Protein AF-A0AAQ0TN39-F1 (afdb_monomer_lite)

Structure (mmCIF, N/CA/C/O backbone):
data_AF-A0AAQ0TN39-F1
#
_entry.id   AF-A0AAQ0TN39-F1
#
loop_
_atom_site.group_PDB
_atom_site.id
_atom_site.type_symbol
_atom_site.label_atom_id
_atom_site.label_alt_id
_atom_site.label_comp_id
_atom_site.label_asym_id
_atom_site.label_entity_id
_atom_site.label_seq_id
_atom_site.pdbx_PDB_ins_code
_atom_site.Cartn_x
_atom_site.Cartn_y
_atom_site.Cartn_z
_atom_site.occupancy
_atom_site.B_iso_or_equiv
_atom_site.auth_seq_id
_atom_site.auth_comp_id
_atom_site.auth_asym_id
_atom_site.auth_atom_id
_atom_site.pdbx_PDB_model_num
ATOM 1 N N . MET A 1 1 ? 7.892 -4.530 -50.800 1.00 60.81 1 MET A N 1
ATOM 2 C CA . MET A 1 1 ? 8.683 -4.275 -52.032 1.00 60.81 1 MET A CA 1
ATOM 3 C C . MET A 1 1 ? 8.279 -5.149 -53.201 1.00 60.81 1 MET A C 1
ATOM 5 O O . MET A 1 1 ? 8.264 -4.642 -54.309 1.00 60.81 1 MET A O 1
ATOM 9 N N . THR A 1 2 ? 7.932 -6.417 -52.983 1.00 64.12 2 THR A N 1
ATOM 10 C CA . THR A 1 2 ? 7.402 -7.307 -54.029 1.00 64.12 2 THR A CA 1
ATOM 11 C C . THR A 1 2 ? 6.160 -6.739 -54.727 1.00 64.12 2 THR A C 1
ATOM 13 O O . THR A 1 2 ? 6.082 -6.804 -55.945 1.00 64.12 2 THR A O 1
ATOM 16 N N . GLU A 1 3 ? 5.260 -6.094 -53.980 1.00 66.12 3 GLU A N 1
ATOM 17 C CA . GLU A 1 3 ? 4.046 -5.436 -54.501 1.00 66.12 3 GLU A CA 1
ATOM 18 C C . GLU A 1 3 ? 4.351 -4.181 -55.351 1.00 66.12 3 GLU A C 1
ATOM 20 O O . GLU A 1 3 ? 3.859 -4.025 -56.467 1.00 66.12 3 GLU A O 1
ATOM 25 N N . VAL A 1 4 ? 5.287 -3.344 -54.887 1.00 62.41 4 VAL A N 1
ATOM 26 C CA . VAL A 1 4 ? 5.796 -2.171 -55.630 1.00 62.41 4 VAL A CA 1
ATOM 27 C C . VAL A 1 4 ? 6.510 -2.590 -56.921 1.00 62.41 4 VAL A C 1
ATOM 29 O O . VAL A 1 4 ? 6.358 -1.946 -57.957 1.00 62.41 4 VAL A O 1
ATOM 32 N N . LEU A 1 5 ? 7.266 -3.693 -56.884 1.00 65.94 5 LEU A N 1
ATOM 33 C CA . LEU A 1 5 ? 7.920 -4.256 -58.064 1.00 65.94 5 LEU A CA 1
ATOM 34 C C . LEU A 1 5 ? 6.883 -4.784 -59.069 1.00 65.94 5 LEU A C 1
ATOM 36 O O . LEU A 1 5 ? 7.037 -4.555 -60.268 1.00 65.94 5 LEU A O 1
ATOM 40 N N . SER A 1 6 ? 5.819 -5.455 -58.609 1.00 69.25 6 SER A N 1
ATOM 41 C CA . SER A 1 6 ? 4.764 -5.969 -59.493 1.00 69.25 6 SER A CA 1
ATOM 42 C C . SER A 1 6 ? 3.963 -4.859 -60.175 1.00 69.25 6 SER A C 1
ATOM 44 O O . SER A 1 6 ? 3.705 -4.955 -61.377 1.00 69.25 6 SER A O 1
ATOM 46 N N . ASP A 1 7 ? 3.659 -3.771 -59.465 1.00 67.50 7 ASP A N 1
ATOM 47 C CA . ASP A 1 7 ? 2.959 -2.618 -60.038 1.00 67.50 7 ASP A CA 1
ATOM 48 C C . ASP A 1 7 ? 3.843 -1.824 -61.007 1.00 67.50 7 ASP A C 1
ATOM 50 O O . ASP A 1 7 ? 3.409 -1.494 -62.113 1.00 67.50 7 ASP A O 1
ATOM 54 N N . ALA A 1 8 ? 5.114 -1.592 -60.661 1.00 66.44 8 ALA A N 1
ATOM 55 C CA . ALA A 1 8 ? 6.061 -0.913 -61.547 1.00 66.44 8 ALA A CA 1
ATOM 56 C C . ALA A 1 8 ? 6.344 -1.726 -62.826 1.00 66.44 8 ALA A C 1
ATOM 58 O O . ALA A 1 8 ? 6.449 -1.160 -63.916 1.00 66.44 8 ALA A O 1
ATOM 59 N N . THR A 1 9 ? 6.392 -3.060 -62.717 1.00 69.94 9 THR A N 1
ATOM 60 C CA . THR A 1 9 ? 6.527 -3.973 -63.868 1.00 69.94 9 THR A CA 1
ATOM 61 C C . THR A 1 9 ? 5.292 -3.920 -64.767 1.00 69.94 9 THR A C 1
ATOM 63 O O . THR A 1 9 ? 5.423 -3.876 -65.991 1.00 69.94 9 THR A O 1
ATOM 66 N N . ARG A 1 10 ? 4.089 -3.841 -64.182 1.00 70.25 10 ARG A N 1
ATOM 67 C CA . ARG A 1 10 ? 2.827 -3.681 -64.920 1.00 70.25 10 ARG A CA 1
ATOM 68 C C . ARG A 1 10 ? 2.754 -2.346 -65.670 1.00 70.25 10 ARG A C 1
ATOM 70 O O . ARG A 1 10 ? 2.212 -2.302 -66.770 1.00 70.25 10 ARG A O 1
ATOM 77 N N . GLN A 1 11 ? 3.331 -1.286 -65.105 1.00 72.50 11 GLN A N 1
ATOM 78 C CA . GLN A 1 11 ? 3.373 0.061 -65.693 1.00 72.50 11 GLN A CA 1
ATOM 79 C C . GLN A 1 11 ? 4.585 0.305 -66.615 1.00 72.50 11 GLN A C 1
ATOM 81 O O . GLN A 1 11 ? 4.669 1.357 -67.243 1.00 72.50 11 GLN A O 1
ATOM 86 N N . LYS A 1 12 ? 5.510 -0.663 -66.731 1.00 73.12 12 LYS A N 1
ATOM 87 C CA . LYS A 1 12 ? 6.782 -0.563 -67.478 1.00 73.12 12 LYS A CA 1
ATOM 88 C C . LYS A 1 12 ? 7.671 0.618 -67.055 1.00 73.12 12 LYS A C 1
ATOM 90 O O . LYS A 1 12 ? 8.513 1.074 -67.833 1.00 73.12 12 LYS A O 1
ATOM 95 N N . ASP A 1 13 ? 7.540 1.091 -65.816 1.00 79.62 13 ASP A N 1
ATOM 96 C CA . ASP A 1 13 ? 8.384 2.166 -65.300 1.00 79.62 13 ASP A CA 1
ATOM 97 C C . ASP A 1 13 ? 9.763 1.624 -64.900 1.00 79.62 13 ASP A C 1
ATOM 99 O O . ASP A 1 13 ? 10.000 1.129 -63.796 1.00 79.62 13 ASP A O 1
ATOM 103 N N . THR A 1 14 ? 10.707 1.764 -65.827 1.00 78.69 14 THR A N 1
ATOM 104 C CA . THR A 1 14 ? 12.091 1.302 -65.670 1.00 78.69 14 THR A CA 1
ATOM 105 C C . THR A 1 14 ? 12.816 2.005 -64.512 1.00 78.69 14 THR A C 1
ATOM 107 O O . THR A 1 14 ? 13.710 1.421 -63.896 1.00 78.69 14 THR A O 1
ATOM 110 N N . ALA A 1 15 ? 12.443 3.244 -64.168 1.00 78.25 15 ALA A N 1
ATOM 111 C CA . ALA A 1 15 ? 13.078 3.982 -63.080 1.00 78.25 15 ALA A CA 1
ATOM 112 C C . ALA A 1 15 ? 12.659 3.442 -61.704 1.00 78.25 15 ALA A C 1
ATOM 114 O O . ALA A 1 15 ? 13.523 3.270 -60.835 1.00 78.25 15 ALA A O 1
ATOM 115 N N . SER A 1 16 ? 11.373 3.133 -61.540 1.00 79.56 16 SER A N 1
ATOM 116 C CA . SER A 1 16 ? 10.810 2.568 -60.309 1.00 79.56 16 SER A CA 1
ATOM 117 C C . SER A 1 16 ? 11.218 1.109 -60.095 1.00 79.56 16 SER A C 1
ATOM 119 O O . SER A 1 16 ? 11.614 0.742 -58.988 1.00 79.56 16 SER A O 1
ATOM 121 N N . ILE A 1 17 ? 11.254 0.294 -61.160 1.00 80.75 17 ILE A N 1
ATOM 122 C CA . ILE A 1 17 ? 11.774 -1.088 -61.106 1.00 80.75 17 ILE A CA 1
ATOM 123 C C . ILE A 1 17 ? 13.236 -1.093 -60.638 1.00 80.75 17 ILE A C 1
ATOM 125 O O . ILE A 1 17 ? 13.622 -1.879 -59.771 1.00 80.75 17 ILE A O 1
ATOM 129 N N . ARG A 1 18 ? 14.055 -0.170 -61.156 1.00 81.88 18 ARG A N 1
ATOM 130 C CA . ARG A 1 18 ? 15.450 -0.016 -60.732 1.00 81.88 18 ARG A CA 1
ATOM 131 C C . ARG A 1 18 ? 15.553 0.343 -59.248 1.00 81.88 18 ARG A C 1
ATOM 133 O O . ARG A 1 18 ? 16.308 -0.303 -58.531 1.00 81.88 18 ARG A O 1
ATOM 140 N N . GLN A 1 19 ? 14.825 1.354 -58.770 1.00 83.00 19 GLN A N 1
ATOM 141 C CA . GLN A 1 19 ? 14.884 1.734 -57.350 1.00 83.00 19 GLN A CA 1
ATOM 142 C C . GLN A 1 19 ? 14.460 0.582 -56.432 1.00 83.00 19 GLN A C 1
ATOM 144 O O . GLN A 1 19 ? 15.120 0.338 -55.423 1.00 83.00 19 GLN A O 1
ATOM 149 N N . ALA A 1 20 ? 13.429 -0.174 -56.818 1.00 85.06 20 ALA A N 1
ATOM 150 C CA . ALA A 1 20 ? 13.000 -1.357 -56.085 1.00 85.06 20 ALA A CA 1
ATOM 151 C C . ALA A 1 20 ? 14.114 -2.416 -56.002 1.00 85.06 20 ALA A C 1
ATOM 153 O O . ALA A 1 20 ? 14.419 -2.884 -54.907 1.00 85.06 20 ALA A O 1
ATOM 154 N N . HIS A 1 21 ? 14.787 -2.739 -57.114 1.00 87.12 21 HIS A N 1
ATOM 155 C CA . HIS A 1 21 ? 15.920 -3.673 -57.096 1.00 87.12 21 HIS A CA 1
ATOM 156 C C . HIS A 1 21 ? 17.094 -3.185 -56.242 1.00 87.12 21 HIS A C 1
ATOM 158 O O . HIS A 1 21 ? 17.681 -3.991 -55.524 1.00 87.12 21 HIS A O 1
ATOM 164 N N . GLY A 1 22 ? 17.410 -1.886 -56.272 1.00 85.75 22 GLY A N 1
ATOM 165 C CA . GLY A 1 22 ? 18.470 -1.308 -55.439 1.00 85.75 22 GLY A CA 1
ATOM 166 C C . GLY A 1 22 ? 18.178 -1.464 -53.946 1.00 85.75 22 GLY A C 1
ATOM 167 O O . GLY A 1 22 ? 19.001 -1.988 -53.201 1.00 85.75 22 GLY A O 1
ATOM 168 N N . LEU A 1 23 ? 16.964 -1.110 -53.518 1.00 87.56 23 LEU A N 1
ATOM 169 C CA . LEU A 1 23 ? 16.574 -1.230 -52.114 1.00 87.56 23 LEU A CA 1
ATOM 170 C C . LEU A 1 23 ? 16.447 -2.695 -51.657 1.00 87.56 23 LEU A C 1
ATOM 172 O O . LEU A 1 23 ? 16.781 -3.020 -50.514 1.00 87.56 23 LEU A O 1
ATOM 176 N N . MET A 1 24 ? 15.992 -3.597 -52.536 1.00 88.81 24 MET A N 1
ATOM 177 C CA . MET A 1 24 ? 15.985 -5.039 -52.265 1.00 88.81 24 MET A CA 1
ATOM 178 C C . MET A 1 24 ? 17.406 -5.581 -52.095 1.00 88.81 24 MET A C 1
ATOM 180 O O . MET A 1 24 ? 17.643 -6.379 -51.188 1.00 88.81 24 MET A O 1
ATOM 184 N N . ALA A 1 25 ? 18.351 -5.132 -52.924 1.00 90.06 25 ALA A N 1
ATOM 185 C CA . ALA A 1 25 ? 19.748 -5.536 -52.837 1.00 90.06 25 ALA A CA 1
ATOM 186 C C . ALA A 1 25 ? 20.384 -5.093 -51.509 1.00 90.06 25 ALA A C 1
ATOM 188 O O . ALA A 1 25 ? 20.923 -5.936 -50.791 1.00 90.06 25 ALA A O 1
ATOM 189 N N . ASP A 1 26 ? 20.215 -3.823 -51.123 1.00 89.06 26 ASP A N 1
ATOM 190 C CA . ASP A 1 26 ? 20.704 -3.290 -49.842 1.00 89.06 26 ASP A CA 1
ATOM 191 C C . ASP A 1 26 ? 20.087 -4.033 -48.643 1.00 89.06 26 ASP A C 1
ATOM 193 O O . ASP A 1 26 ? 20.763 -4.338 -47.657 1.00 89.06 26 ASP A O 1
ATOM 197 N N . SER A 1 27 ? 18.796 -4.369 -48.732 1.00 91.00 27 SER A N 1
ATOM 198 C CA . SER A 1 27 ? 18.089 -5.126 -47.693 1.00 91.00 27 SER A CA 1
ATOM 199 C C . SER A 1 27 ? 18.639 -6.546 -47.558 1.00 91.00 27 SER A C 1
ATOM 201 O O . SER A 1 27 ? 18.915 -7.006 -46.449 1.00 91.00 27 SER A O 1
ATOM 203 N N . HIS A 1 28 ? 18.843 -7.248 -48.676 1.00 91.25 28 HIS A N 1
ATOM 204 C CA . HIS A 1 28 ? 19.425 -8.589 -48.664 1.00 91.25 28 HIS A CA 1
ATOM 205 C C . HIS A 1 28 ? 20.878 -8.588 -48.184 1.00 91.25 28 HIS A C 1
ATOM 207 O O . HIS A 1 28 ? 21.258 -9.513 -47.464 1.00 91.25 28 HIS A O 1
ATOM 213 N N . LEU A 1 29 ? 21.654 -7.552 -48.509 1.00 89.88 29 LEU A N 1
ATOM 214 C CA . LEU A 1 29 ? 23.025 -7.381 -48.032 1.00 89.88 29 LEU A CA 1
ATOM 215 C C . LEU A 1 29 ? 23.065 -7.244 -46.502 1.00 89.88 29 LEU A C 1
ATOM 217 O O . LEU A 1 29 ? 23.804 -7.971 -45.841 1.00 89.88 29 LEU A O 1
ATOM 221 N N . LYS A 1 30 ? 22.197 -6.403 -45.919 1.00 89.31 30 LYS A N 1
ATOM 222 C CA . LYS A 1 30 ? 22.063 -6.265 -44.453 1.00 89.31 30 LYS A CA 1
ATOM 223 C C . LYS A 1 30 ? 21.646 -7.566 -43.765 1.00 89.31 30 LYS A C 1
ATOM 225 O O . LYS A 1 30 ? 22.099 -7.851 -42.662 1.00 89.31 30 LYS A O 1
ATOM 230 N N . LEU A 1 31 ? 20.813 -8.370 -44.424 1.00 91.81 31 LEU A N 1
ATOM 231 C CA . LEU A 1 31 ? 20.384 -9.686 -43.941 1.00 91.81 31 LEU A CA 1
ATOM 232 C C . LEU A 1 31 ? 21.412 -10.803 -44.202 1.00 91.81 31 LEU A C 1
ATOM 234 O O . LEU A 1 31 ? 21.085 -11.970 -43.995 1.00 91.81 31 LEU A O 1
ATOM 238 N N . LYS A 1 32 ? 22.624 -10.477 -44.678 1.00 90.19 32 LYS A N 1
ATOM 239 C CA . LYS A 1 32 ? 23.690 -11.436 -45.035 1.00 90.19 32 LYS A CA 1
ATOM 240 C C . LYS A 1 32 ? 23.276 -12.472 -46.090 1.00 90.19 32 LYS A C 1
ATOM 242 O O . LYS A 1 32 ? 23.891 -13.524 -46.231 1.00 90.19 32 LYS A O 1
ATOM 247 N N . ASN A 1 33 ? 22.245 -12.171 -46.876 1.00 93.19 33 ASN A N 1
ATOM 248 C CA . ASN A 1 33 ? 21.774 -13.006 -47.978 1.00 93.19 33 ASN A CA 1
ATOM 249 C C . ASN A 1 33 ? 22.527 -12.646 -49.268 1.00 93.19 33 ASN A C 1
ATOM 251 O O . ASN A 1 33 ? 21.933 -12.156 -50.231 1.00 93.19 33 ASN A O 1
ATOM 255 N N . PHE A 1 34 ? 23.842 -12.877 -49.279 1.00 92.06 34 PHE A N 1
ATOM 256 C CA . PHE A 1 34 ? 24.765 -12.351 -50.293 1.00 92.06 34 PHE A CA 1
ATOM 257 C C . PHE A 1 34 ? 24.432 -12.775 -51.730 1.00 92.06 34 PHE A C 1
ATOM 259 O O . PHE A 1 34 ? 24.461 -11.941 -52.630 1.00 92.06 34 PHE A O 1
ATOM 266 N N . SER A 1 35 ? 24.008 -14.026 -51.949 1.00 92.12 35 SER A N 1
ATOM 267 C CA . SER A 1 35 ? 23.603 -14.496 -53.286 1.00 92.12 35 SER A CA 1
ATOM 268 C C . SER A 1 35 ? 22.410 -13.709 -53.842 1.00 92.12 35 SER A C 1
ATOM 270 O O . SER A 1 35 ? 22.455 -13.234 -54.972 1.00 92.12 35 SER A O 1
ATOM 272 N N . LYS A 1 36 ? 21.354 -13.519 -53.037 1.00 91.69 36 LYS A N 1
ATOM 273 C CA . LYS A 1 36 ? 20.154 -12.776 -53.462 1.00 91.69 36 LYS A CA 1
ATOM 274 C C . LYS A 1 36 ? 20.444 -11.286 -53.633 1.00 91.69 36 LYS A C 1
ATOM 276 O O . LYS A 1 36 ? 19.883 -10.656 -54.528 1.00 91.69 36 LYS A O 1
ATOM 281 N N . ALA A 1 37 ? 21.321 -10.731 -52.794 1.00 92.88 37 ALA A N 1
ATOM 282 C CA . ALA A 1 37 ? 21.789 -9.356 -52.928 1.00 92.88 37 ALA A CA 1
ATOM 283 C C . ALA A 1 37 ? 22.523 -9.150 -54.263 1.00 92.88 37 ALA A C 1
ATOM 285 O O . ALA A 1 37 ? 22.196 -8.218 -54.995 1.00 92.88 37 ALA A O 1
ATOM 286 N N . ALA A 1 38 ? 23.440 -10.057 -54.620 1.00 92.75 38 ALA A N 1
ATOM 287 C CA . ALA A 1 38 ? 24.163 -10.015 -55.888 1.00 92.75 38 ALA A CA 1
ATOM 288 C C . ALA A 1 38 ? 23.218 -10.077 -57.099 1.00 92.75 38 ALA A C 1
ATOM 290 O O . ALA A 1 38 ? 23.370 -9.293 -58.033 1.00 92.75 38 ALA A O 1
ATOM 291 N N . ASP A 1 39 ? 22.201 -10.941 -57.069 1.00 92.88 39 ASP A N 1
ATOM 292 C CA . ASP A 1 39 ? 21.232 -11.047 -58.167 1.00 92.88 39 ASP A CA 1
ATOM 293 C C . ASP A 1 39 ? 20.366 -9.782 -58.303 1.00 92.88 39 ASP A C 1
ATOM 295 O O . ASP A 1 39 ? 20.084 -9.327 -59.415 1.00 92.88 39 ASP A O 1
ATOM 299 N N . CYS A 1 40 ? 19.983 -9.159 -57.185 1.00 91.19 40 CYS A N 1
ATOM 300 C CA . CYS A 1 40 ? 19.252 -7.891 -57.202 1.00 91.19 40 CYS A CA 1
ATOM 301 C C . CYS A 1 40 ? 20.122 -6.733 -57.718 1.00 91.19 40 CYS A C 1
ATOM 303 O O . CYS A 1 40 ? 19.649 -5.936 -58.531 1.00 91.19 40 CYS A O 1
ATOM 305 N N . TYR A 1 41 ? 21.396 -6.658 -57.313 1.00 90.94 41 TYR A N 1
ATOM 306 C CA . TYR A 1 41 ? 22.333 -5.668 -57.850 1.00 90.94 41 TYR A CA 1
ATOM 307 C C . TYR A 1 41 ? 22.620 -5.890 -59.335 1.00 90.94 41 TYR A C 1
ATOM 309 O O . TYR A 1 41 ? 22.708 -4.918 -60.080 1.00 90.94 41 TYR A O 1
ATOM 317 N N . TYR A 1 42 ? 22.703 -7.137 -59.800 1.00 90.56 42 TYR A N 1
ATOM 318 C CA . TYR A 1 42 ? 22.833 -7.434 -61.225 1.00 90.56 42 TYR A CA 1
ATOM 319 C C . TYR A 1 42 ? 21.675 -6.824 -62.026 1.00 90.56 42 TYR A C 1
ATOM 321 O O . TYR A 1 42 ? 21.913 -6.078 -62.975 1.00 90.56 42 TYR A O 1
ATOM 329 N N . ARG A 1 43 ? 20.426 -7.042 -61.588 1.00 88.88 43 ARG A N 1
ATOM 330 C CA . ARG A 1 43 ? 19.234 -6.444 -62.218 1.00 88.88 43 ARG A CA 1
ATOM 331 C C . ARG A 1 43 ? 19.226 -4.920 -62.139 1.00 88.88 43 ARG A C 1
ATOM 333 O O . ARG A 1 43 ? 18.854 -4.256 -63.101 1.00 88.88 43 ARG A O 1
ATOM 340 N N . TYR A 1 44 ? 19.678 -4.353 -61.023 1.00 87.62 44 TYR A N 1
ATOM 341 C CA . TYR A 1 44 ? 19.843 -2.906 -60.878 1.00 87.62 44 TYR A CA 1
ATOM 342 C C . TYR A 1 44 ? 20.824 -2.328 -61.915 1.00 87.62 44 TYR A C 1
ATOM 344 O O . TYR A 1 44 ? 20.529 -1.319 -62.560 1.00 87.62 44 TYR A O 1
ATOM 352 N N . MET A 1 45 ? 21.975 -2.981 -62.091 1.00 84.69 45 MET A N 1
ATOM 353 C CA . MET A 1 45 ? 23.045 -2.554 -62.996 1.00 84.69 45 MET A CA 1
ATOM 354 C C . MET A 1 45 ? 22.671 -2.753 -64.471 1.00 84.69 45 MET A C 1
ATOM 356 O O . MET A 1 45 ? 22.991 -1.897 -65.292 1.00 84.69 45 MET A O 1
ATOM 360 N N . GLU A 1 46 ? 21.950 -3.829 -64.800 1.00 85.25 46 GLU A N 1
ATOM 361 C CA . GLU A 1 46 ? 21.443 -4.120 -66.150 1.00 85.25 46 GLU A CA 1
ATOM 362 C C . GLU A 1 46 ? 20.506 -3.008 -66.654 1.00 85.25 46 GLU A C 1
ATOM 364 O O . GLU A 1 46 ? 20.608 -2.564 -67.796 1.00 85.25 46 GLU A O 1
ATOM 369 N N . LEU A 1 47 ? 19.642 -2.484 -65.778 1.00 82.62 47 LEU A N 1
ATOM 370 C CA . LEU A 1 47 ? 18.656 -1.456 -66.128 1.00 82.62 47 LEU A CA 1
ATOM 371 C C . LEU A 1 47 ? 19.249 -0.043 -66.266 1.00 82.62 47 LEU A C 1
ATOM 373 O O . LEU A 1 47 ? 18.602 0.843 -66.828 1.00 82.62 47 LEU A O 1
ATOM 377 N N . SER A 1 48 ? 20.439 0.237 -65.722 1.00 69.94 48 SER A N 1
ATOM 378 C CA . SER A 1 48 ? 21.101 1.549 -65.851 1.00 69.94 48 SER A CA 1
ATOM 379 C C . SER A 1 48 ? 22.619 1.480 -65.592 1.00 69.94 48 SER A C 1
ATOM 381 O O . SER A 1 48 ? 23.086 2.029 -64.586 1.00 69.94 48 SER A O 1
ATOM 383 N N . PRO A 1 49 ? 23.420 0.929 -66.526 1.00 68.69 49 PRO A N 1
ATOM 384 C CA . PRO A 1 49 ? 24.867 0.742 -66.341 1.00 68.69 49 PRO A CA 1
ATOM 385 C C . PRO A 1 49 ? 25.619 2.044 -66.011 1.00 68.69 49 PRO A C 1
ATOM 387 O O . PRO A 1 49 ? 26.595 2.073 -65.259 1.00 68.69 49 PRO A O 1
ATOM 390 N N . ASN A 1 50 ? 25.119 3.176 -66.517 1.00 72.12 50 ASN A N 1
ATOM 391 C CA . ASN A 1 50 ? 25.773 4.473 -66.367 1.00 72.12 50 ASN A CA 1
ATOM 392 C C . ASN A 1 50 ? 25.407 5.224 -65.076 1.00 72.12 50 ASN A C 1
ATOM 394 O O . ASN A 1 50 ? 26.140 6.137 -64.713 1.00 72.12 50 ASN A O 1
ATOM 398 N N . LYS A 1 51 ? 24.361 4.828 -64.335 1.00 76.94 51 LYS A N 1
ATOM 399 C CA . LYS A 1 51 ? 23.850 5.599 -63.176 1.00 76.94 51 LYS A CA 1
ATOM 400 C C . LYS A 1 51 ? 24.248 5.056 -61.800 1.00 76.94 51 LYS A C 1
ATOM 402 O O . LYS A 1 51 ? 23.930 5.688 -60.799 1.00 76.94 51 LYS A O 1
ATOM 407 N N . ALA A 1 52 ? 24.904 3.902 -61.732 1.00 82.31 52 ALA A N 1
ATOM 408 C CA . ALA A 1 52 ? 25.223 3.277 -60.453 1.00 82.31 52 ALA A CA 1
ATOM 409 C C . ALA A 1 52 ? 26.412 3.937 -59.747 1.00 82.31 52 ALA A C 1
ATOM 411 O O . ALA A 1 52 ? 27.462 4.061 -60.365 1.00 82.31 52 ALA A O 1
ATOM 412 N N . THR A 1 53 ? 26.271 4.332 -58.482 1.00 87.00 53 THR A N 1
ATOM 413 C CA . THR A 1 53 ? 27.283 5.087 -57.715 1.00 87.00 53 THR A CA 1
ATOM 414 C C . THR A 1 53 ? 28.474 4.219 -57.274 1.00 87.00 53 THR A C 1
ATOM 416 O O . THR A 1 53 ? 28.333 2.995 -57.221 1.00 87.00 53 THR A O 1
ATOM 419 N N . PRO A 1 54 ? 29.635 4.807 -56.911 1.00 88.00 54 PRO A N 1
ATOM 420 C CA . PRO A 1 54 ? 30.768 4.055 -56.358 1.00 88.00 54 PRO A CA 1
ATOM 421 C C . PRO A 1 54 ? 30.380 3.144 -55.187 1.00 88.00 54 PRO A C 1
ATOM 423 O O . PRO A 1 54 ? 30.725 1.966 -55.195 1.00 88.00 54 PRO A O 1
ATOM 426 N N . GLN A 1 55 ? 29.549 3.636 -54.265 1.00 87.19 55 GLN A N 1
ATOM 427 C CA . GLN A 1 55 ? 29.017 2.849 -53.151 1.00 87.19 55 GLN A CA 1
ATOM 428 C C . GLN A 1 55 ? 28.177 1.643 -53.608 1.00 87.19 55 GLN A C 1
ATOM 430 O O . GLN A 1 55 ? 28.253 0.571 -53.016 1.00 87.19 55 GLN A O 1
ATOM 435 N N . GLN A 1 56 ? 27.389 1.772 -54.679 1.00 88.19 56 GLN A N 1
ATOM 436 C CA . GLN A 1 56 ? 26.612 0.648 -55.218 1.00 88.19 56 GLN A CA 1
ATOM 437 C C . GLN A 1 56 ? 27.509 -0.404 -55.875 1.00 88.19 56 GLN A C 1
ATOM 439 O O . GLN A 1 56 ? 27.238 -1.598 -55.760 1.00 88.19 56 GLN A O 1
ATOM 444 N N . TYR A 1 57 ? 28.598 0.021 -56.524 1.00 90.00 57 TYR A N 1
ATOM 445 C CA . TYR A 1 57 ? 29.641 -0.903 -56.970 1.00 90.00 57 TYR A CA 1
ATOM 446 C C . TYR A 1 57 ? 30.308 -1.586 -55.776 1.00 90.00 57 TYR A C 1
ATOM 448 O O . TYR A 1 57 ? 30.427 -2.807 -55.796 1.00 90.00 57 TYR A O 1
ATOM 456 N N . ARG A 1 58 ? 30.655 -0.844 -54.715 1.00 91.25 58 ARG A N 1
ATOM 457 C CA . ARG A 1 58 ? 31.228 -1.389 -53.475 1.00 91.25 58 ARG A CA 1
ATOM 458 C C . ARG A 1 58 ? 30.372 -2.515 -52.904 1.00 91.25 58 ARG A C 1
ATOM 460 O O . ARG A 1 58 ? 30.864 -3.618 -52.689 1.00 91.25 58 ARG A O 1
ATOM 467 N N . SER A 1 59 ? 29.086 -2.242 -52.701 1.00 91.81 59 SER A N 1
ATOM 468 C CA . SER A 1 59 ? 28.127 -3.190 -52.133 1.00 91.81 59 SER A CA 1
ATOM 469 C C . SER A 1 59 ? 27.871 -4.397 -53.035 1.00 91.81 59 SER A C 1
ATOM 471 O O . SER A 1 59 ? 27.703 -5.508 -52.536 1.00 91.81 59 SER A O 1
ATOM 473 N N . TYR A 1 60 ? 27.873 -4.214 -54.359 1.00 92.81 60 TYR A N 1
ATOM 474 C CA . TYR A 1 60 ? 27.722 -5.329 -55.292 1.00 92.81 60 TYR A CA 1
ATOM 475 C C . TYR A 1 60 ? 28.980 -6.210 -55.353 1.00 92.81 60 TYR A C 1
ATOM 477 O O . TYR A 1 60 ? 28.867 -7.435 -55.346 1.00 92.81 60 TYR A O 1
ATOM 485 N N . ILE A 1 61 ? 30.172 -5.604 -55.357 1.00 93.00 61 ILE A N 1
ATOM 486 C CA . ILE A 1 61 ? 31.457 -6.315 -55.282 1.00 93.00 61 ILE A CA 1
ATOM 487 C C . ILE A 1 61 ? 31.511 -7.156 -54.001 1.00 93.00 61 ILE A C 1
ATOM 489 O O . ILE A 1 61 ? 31.817 -8.344 -54.076 1.00 93.00 61 ILE A O 1
ATOM 493 N N . ASP A 1 62 ? 31.150 -6.570 -52.857 1.00 92.94 62 ASP A N 1
ATOM 494 C CA . ASP A 1 62 ? 31.104 -7.269 -51.570 1.00 92.94 62 ASP A CA 1
ATOM 495 C C . ASP A 1 62 ? 30.098 -8.433 -51.591 1.00 92.94 62 ASP A C 1
ATOM 497 O O . ASP A 1 62 ? 30.446 -9.569 -51.272 1.00 92.94 62 ASP A O 1
ATOM 501 N N . ALA A 1 63 ? 28.878 -8.210 -52.095 1.00 93.75 63 ALA A N 1
ATOM 502 C CA . ALA A 1 63 ? 27.878 -9.270 -52.243 1.00 93.75 63 ALA A CA 1
ATOM 503 C C . ALA A 1 63 ? 28.371 -10.437 -53.118 1.00 93.75 63 ALA A C 1
ATOM 505 O O . ALA A 1 63 ? 28.166 -11.603 -52.776 1.00 93.75 63 ALA A O 1
ATOM 506 N N . LEU A 1 64 ? 29.029 -10.142 -54.245 1.00 94.00 64 LEU A N 1
ATOM 507 C CA . LEU A 1 64 ? 29.594 -11.165 -55.126 1.00 94.00 64 LEU A CA 1
ATOM 508 C C . LEU A 1 64 ? 30.716 -11.939 -54.435 1.00 94.00 64 LEU A C 1
ATOM 510 O O . LEU A 1 64 ? 30.719 -13.168 -54.507 1.00 94.00 64 LEU A O 1
ATOM 514 N N . TRP A 1 65 ? 31.617 -11.242 -53.744 1.00 93.81 65 TRP A N 1
ATOM 515 C CA . TRP A 1 65 ? 32.744 -11.850 -53.041 1.00 93.81 65 TRP A CA 1
ATOM 516 C C . TRP A 1 65 ? 32.279 -12.790 -51.931 1.00 93.81 65 TRP A C 1
ATOM 518 O O . TRP A 1 65 ? 32.644 -13.962 -51.925 1.00 93.81 65 TRP A O 1
ATOM 528 N N . GLN A 1 66 ? 31.379 -12.321 -51.066 1.00 92.19 66 GLN A N 1
ATOM 529 C CA . GLN A 1 66 ? 30.828 -13.112 -49.961 1.00 92.19 66 GLN A CA 1
ATOM 530 C C . GLN A 1 66 ? 29.935 -14.270 -50.438 1.00 92.19 66 GLN A C 1
ATOM 532 O O . GLN A 1 66 ? 29.747 -15.252 -49.725 1.00 92.19 66 GLN A O 1
ATOM 537 N N . SER A 1 67 ? 29.384 -14.187 -51.654 1.00 92.50 67 SER A N 1
ATOM 538 C CA . SER A 1 67 ? 28.641 -15.291 -52.283 1.00 92.50 67 SER A CA 1
ATOM 539 C C . SER A 1 67 ? 29.528 -16.331 -52.988 1.00 92.50 67 SER A C 1
ATOM 541 O O . SER A 1 67 ? 28.999 -17.276 -53.571 1.00 92.50 67 SER A O 1
ATOM 543 N N . GLY A 1 68 ? 30.857 -16.160 -52.977 1.00 90.50 68 GLY A N 1
ATOM 544 C CA . GLY A 1 68 ? 31.819 -17.052 -53.638 1.00 90.50 68 GLY A CA 1
ATOM 545 C C . GLY A 1 68 ? 31.995 -16.808 -55.143 1.00 90.50 68 GLY A C 1
ATOM 546 O O . GLY A 1 68 ? 32.723 -17.535 -55.818 1.00 90.50 68 GLY A O 1
ATOM 547 N N . ARG A 1 69 ? 31.357 -15.776 -55.713 1.00 93.56 69 ARG A N 1
ATOM 548 C CA . ARG A 1 69 ? 31.413 -15.434 -57.150 1.00 93.56 69 ARG A CA 1
ATOM 549 C C . ARG A 1 69 ? 32.626 -14.548 -57.471 1.00 93.56 69 ARG A C 1
ATOM 551 O O . ARG A 1 69 ? 32.490 -13.509 -58.124 1.00 93.56 69 ARG A O 1
ATOM 558 N N . HIS A 1 70 ? 33.813 -14.967 -57.027 1.00 92.12 70 HIS A N 1
ATOM 559 C CA . HIS A 1 70 ? 35.043 -14.163 -57.034 1.00 92.12 70 HIS A CA 1
ATOM 560 C C . HIS A 1 70 ? 35.442 -13.653 -58.426 1.00 92.12 70 HIS A C 1
ATOM 562 O O . HIS A 1 70 ? 35.719 -12.469 -58.581 1.00 92.12 70 HIS A O 1
ATOM 568 N N . GLU A 1 71 ? 35.376 -14.481 -59.472 1.00 90.69 71 GLU A N 1
ATOM 569 C CA . GLU A 1 71 ? 35.721 -14.051 -60.840 1.00 90.69 71 GLU A CA 1
ATOM 570 C C . GLU A 1 71 ? 34.841 -12.897 -61.343 1.00 90.69 71 GLU A C 1
ATOM 572 O O . GLU A 1 71 ? 35.296 -11.980 -62.027 1.00 90.69 71 GLU A O 1
ATOM 577 N N . THR A 1 72 ? 33.551 -12.921 -60.993 1.00 92.12 72 THR A N 1
ATOM 578 C CA . THR A 1 72 ? 32.623 -11.855 -61.387 1.00 92.12 72 THR A CA 1
ATOM 579 C C . THR A 1 72 ? 32.867 -10.594 -60.569 1.00 92.12 72 THR A C 1
ATOM 581 O O . THR A 1 72 ? 32.788 -9.500 -61.124 1.00 92.12 72 THR A O 1
ATOM 584 N N . ALA A 1 73 ? 33.222 -10.740 -59.290 1.00 92.00 73 ALA A N 1
ATOM 585 C CA . ALA A 1 73 ? 33.628 -9.622 -58.448 1.00 92.00 73 ALA A CA 1
ATOM 586 C C . ALA A 1 73 ? 34.893 -8.934 -58.990 1.00 92.00 73 ALA A C 1
ATOM 588 O O . ALA A 1 73 ? 34.902 -7.714 -59.099 1.00 92.00 73 ALA A O 1
ATOM 589 N N . VAL A 1 74 ? 35.911 -9.691 -59.419 1.00 91.31 74 VAL A N 1
ATOM 590 C CA . VAL A 1 74 ? 37.147 -9.132 -60.005 1.00 91.31 74 VAL A CA 1
ATOM 591 C C . VAL A 1 74 ? 36.859 -8.354 -61.290 1.00 91.31 74 VAL A C 1
ATOM 593 O O . VAL A 1 74 ? 37.271 -7.205 -61.417 1.00 91.31 74 VAL A O 1
ATOM 596 N N . ARG A 1 75 ? 36.052 -8.901 -62.209 1.00 91.38 75 ARG A N 1
ATOM 597 C CA . ARG A 1 75 ? 35.644 -8.151 -63.415 1.00 91.38 75 ARG A CA 1
ATOM 598 C C . ARG A 1 75 ? 34.894 -6.864 -63.076 1.00 91.38 75 ARG A C 1
ATOM 600 O O . ARG A 1 75 ? 35.044 -5.846 -63.752 1.00 91.38 75 ARG A O 1
ATOM 607 N N . LEU A 1 76 ? 34.064 -6.905 -62.035 1.00 91.12 76 LEU A N 1
ATOM 608 C CA . LEU A 1 76 ? 33.315 -5.741 -61.584 1.00 91.12 76 LEU A CA 1
ATOM 609 C C . LEU A 1 76 ? 34.236 -4.686 -60.950 1.00 91.12 76 LEU A C 1
ATOM 611 O O . LEU A 1 76 ? 34.047 -3.500 -61.212 1.00 91.12 76 LEU A O 1
ATOM 615 N N . ILE A 1 77 ? 35.254 -5.105 -60.195 1.00 90.75 77 ILE A N 1
ATOM 616 C CA . ILE A 1 77 ? 36.334 -4.255 -59.670 1.00 90.75 77 ILE A CA 1
ATOM 617 C C . ILE A 1 77 ? 37.030 -3.520 -60.818 1.00 90.75 77 ILE A C 1
ATOM 619 O O . ILE A 1 77 ? 37.124 -2.294 -60.776 1.00 90.75 77 ILE A O 1
ATOM 623 N N . ASP A 1 78 ? 37.437 -4.229 -61.873 1.00 90.56 78 ASP A N 1
ATOM 624 C CA . ASP A 1 78 ? 38.086 -3.613 -63.037 1.00 90.56 78 ASP A CA 1
ATOM 625 C C . ASP A 1 78 ? 37.168 -2.589 -63.714 1.00 90.56 78 ASP A C 1
ATOM 627 O O . ASP A 1 78 ? 37.579 -1.468 -64.015 1.00 90.56 78 ASP A O 1
ATOM 631 N N . SER A 1 79 ? 35.883 -2.924 -63.874 1.00 89.00 79 SER A N 1
ATOM 632 C CA . SER A 1 79 ? 34.900 -1.994 -64.438 1.00 89.00 79 SER A CA 1
ATOM 633 C C . SER A 1 79 ? 34.693 -0.745 -63.570 1.00 89.00 79 SER A C 1
ATOM 635 O O . SER A 1 79 ? 34.570 0.363 -64.096 1.00 89.00 79 SER A O 1
ATOM 637 N N . ALA A 1 80 ? 34.707 -0.897 -62.241 1.00 89.25 80 ALA A N 1
ATOM 638 C CA . ALA A 1 80 ? 34.582 0.208 -61.299 1.00 89.25 80 ALA A CA 1
ATOM 639 C C . ALA A 1 80 ? 35.813 1.120 -61.359 1.00 89.25 80 ALA A C 1
ATOM 641 O O . ALA A 1 80 ? 35.662 2.342 -61.378 1.00 89.25 80 ALA A O 1
ATOM 642 N N . LYS A 1 81 ? 37.016 0.540 -61.465 1.00 88.62 81 LYS A N 1
ATOM 643 C CA . LYS A 1 81 ? 38.275 1.278 -61.647 1.00 88.62 81 LYS A CA 1
ATOM 644 C C . LYS A 1 81 ? 38.294 2.057 -62.956 1.00 88.62 81 LYS A C 1
ATOM 646 O O . LYS A 1 81 ? 38.660 3.226 -62.950 1.00 88.62 81 LYS A O 1
ATOM 651 N N . ILE A 1 82 ? 37.853 1.456 -64.060 1.00 89.94 82 ILE A N 1
ATOM 652 C CA . ILE A 1 82 ? 37.770 2.142 -65.359 1.00 89.94 82 ILE A CA 1
ATOM 653 C C . ILE A 1 82 ? 36.793 3.322 -65.288 1.00 89.94 82 ILE A C 1
ATOM 655 O O . ILE A 1 82 ? 37.076 4.393 -65.817 1.00 89.94 82 ILE A O 1
ATOM 659 N N . LYS A 1 83 ? 35.646 3.140 -64.624 1.00 88.38 83 LYS A N 1
ATOM 660 C CA . LYS A 1 83 ? 34.582 4.148 -64.579 1.00 88.38 83 LYS A CA 1
ATOM 661 C C . LYS A 1 83 ? 34.861 5.295 -63.606 1.00 88.38 83 LYS A C 1
ATOM 663 O O . LYS A 1 83 ? 34.556 6.441 -63.924 1.00 88.38 83 LYS A O 1
ATOM 668 N N . TYR A 1 84 ? 35.394 4.993 -62.425 1.00 87.31 84 TYR A N 1
ATOM 669 C CA . TYR A 1 84 ? 35.533 5.955 -61.326 1.00 87.31 84 TYR A CA 1
ATOM 670 C C . TYR A 1 84 ? 36.982 6.291 -60.969 1.00 87.31 84 TYR A C 1
ATOM 672 O O . TYR A 1 84 ? 37.211 7.224 -60.199 1.00 87.31 84 TYR A O 1
ATOM 680 N N . GLY A 1 85 ? 37.963 5.577 -61.524 1.00 85.62 85 GLY A N 1
ATOM 681 C CA . GLY A 1 85 ? 39.381 5.797 -61.255 1.00 85.62 85 GLY A CA 1
ATOM 682 C C . GLY A 1 85 ? 39.673 5.798 -59.756 1.00 85.62 85 GLY A C 1
ATOM 683 O O . GLY A 1 85 ? 39.325 4.863 -59.037 1.00 85.62 85 GLY A O 1
ATOM 684 N N . ILE A 1 86 ? 40.259 6.898 -59.281 1.00 77.50 86 ILE A N 1
ATOM 685 C CA . ILE A 1 86 ? 40.597 7.118 -57.867 1.00 77.50 86 ILE A CA 1
ATOM 686 C C . ILE A 1 86 ? 39.375 7.203 -56.938 1.00 77.50 86 ILE A C 1
ATOM 688 O O . ILE A 1 86 ? 39.519 7.048 -55.729 1.00 77.50 86 ILE A O 1
ATOM 692 N N . HIS A 1 87 ? 38.183 7.458 -57.485 1.00 81.62 87 HIS A N 1
ATOM 693 C CA . HIS A 1 87 ? 36.929 7.533 -56.734 1.00 81.62 87 HIS A CA 1
ATOM 694 C C . HIS A 1 87 ? 36.208 6.182 -56.649 1.00 81.62 87 HIS A C 1
ATOM 696 O O . HIS A 1 87 ? 35.107 6.119 -56.106 1.00 81.62 87 HIS A O 1
ATOM 702 N N . ALA A 1 88 ? 36.784 5.103 -57.190 1.00 85.56 88 ALA A N 1
ATOM 703 C CA . ALA A 1 88 ? 36.240 3.766 -56.999 1.00 85.56 88 ALA A CA 1
ATOM 704 C C . ALA A 1 88 ? 36.357 3.359 -55.520 1.00 85.56 88 ALA A C 1
ATOM 706 O O . ALA A 1 88 ? 37.441 3.374 -54.935 1.00 85.56 88 ALA A O 1
ATOM 707 N N . GLU A 1 89 ? 35.234 2.979 -54.915 1.00 86.94 89 GLU A N 1
ATOM 708 C CA . GLU A 1 89 ? 35.171 2.548 -53.518 1.00 86.94 89 GLU A CA 1
ATOM 709 C C . GLU A 1 89 ? 35.151 1.024 -53.478 1.00 86.94 89 GLU A C 1
ATOM 711 O O . GLU A 1 89 ? 34.110 0.390 -53.603 1.00 86.94 89 GLU A O 1
ATOM 716 N N . ILE A 1 90 ? 36.327 0.416 -53.379 1.00 89.75 90 ILE A N 1
ATOM 717 C CA . ILE A 1 90 ? 36.482 -1.040 -53.442 1.00 89.75 90 ILE A CA 1
ATOM 718 C C . ILE A 1 90 ? 36.788 -1.540 -52.026 1.00 89.75 90 ILE A C 1
ATOM 720 O O . ILE A 1 90 ? 37.629 -0.926 -51.362 1.00 89.75 90 ILE A O 1
ATOM 724 N N . PRO A 1 91 ? 36.135 -2.615 -51.538 1.00 90.81 91 PRO A N 1
ATOM 725 C CA . PRO A 1 91 ? 36.426 -3.155 -50.210 1.00 90.81 91 PRO A CA 1
ATOM 726 C C . PRO A 1 91 ? 37.914 -3.509 -50.071 1.00 90.81 91 PRO A C 1
ATOM 728 O O . PRO A 1 91 ? 38.487 -4.176 -50.939 1.00 90.81 91 PRO A O 1
ATOM 731 N N . PHE A 1 92 ? 38.555 -3.021 -49.006 1.00 89.00 92 PHE A N 1
ATOM 732 C CA . PHE A 1 92 ? 40.005 -3.139 -48.843 1.00 89.00 92 PHE A CA 1
ATOM 733 C C . PHE A 1 92 ? 40.430 -4.586 -48.578 1.00 89.00 92 PHE A C 1
ATOM 735 O O . PHE A 1 92 ? 41.517 -4.984 -48.988 1.00 89.00 92 PHE A O 1
ATOM 742 N N . GLU A 1 93 ? 39.561 -5.380 -47.954 1.00 88.44 93 GLU A N 1
ATOM 743 C CA . GLU A 1 93 ? 39.739 -6.807 -47.694 1.00 88.44 93 GLU A CA 1
ATOM 744 C C . GLU A 1 93 ? 39.900 -7.571 -49.010 1.00 88.44 93 GLU A C 1
ATOM 746 O O . GLU A 1 93 ? 40.845 -8.334 -49.188 1.00 88.44 93 GLU A O 1
ATOM 751 N N . ILE A 1 94 ? 39.043 -7.266 -49.987 1.00 90.44 94 ILE A N 1
ATOM 752 C CA . ILE A 1 94 ? 39.068 -7.890 -51.313 1.00 90.44 94 ILE A CA 1
ATOM 753 C C . ILE A 1 94 ? 40.314 -7.459 -52.094 1.00 90.44 94 ILE A C 1
ATOM 755 O O . ILE A 1 94 ? 40.960 -8.270 -52.759 1.00 90.44 94 ILE A O 1
ATOM 759 N N . LEU A 1 95 ? 40.694 -6.181 -52.011 1.00 88.25 95 LEU A N 1
ATOM 760 C CA . LEU A 1 95 ? 41.938 -5.699 -52.620 1.00 88.25 95 LEU A CA 1
ATOM 761 C C . LEU A 1 95 ? 43.169 -6.385 -52.016 1.00 88.25 95 LEU A C 1
ATOM 763 O O . LEU A 1 95 ? 44.109 -6.696 -52.743 1.00 88.25 95 LEU A O 1
ATOM 767 N N . PHE A 1 96 ? 43.164 -6.650 -50.710 1.00 89.31 96 PHE A N 1
ATOM 768 C CA . PHE A 1 96 ? 44.245 -7.363 -50.040 1.00 89.31 96 PHE A CA 1
ATOM 769 C C . PHE A 1 96 ? 44.316 -8.831 -50.484 1.00 89.31 96 PHE A C 1
ATOM 771 O O . PHE A 1 96 ? 45.382 -9.292 -50.887 1.00 89.31 96 PHE A O 1
ATOM 778 N N . GLU A 1 97 ? 43.182 -9.536 -50.500 1.00 86.38 97 GLU A N 1
ATOM 779 C CA . GLU A 1 97 ? 43.092 -10.940 -50.931 1.00 86.38 97 GLU A CA 1
ATOM 780 C C . GLU A 1 97 ? 43.460 -11.138 -52.410 1.00 86.38 97 GLU A C 1
ATOM 782 O O . GLU A 1 97 ? 44.012 -12.171 -52.784 1.00 86.38 97 GLU A O 1
ATOM 787 N N . THR A 1 98 ? 43.222 -10.131 -53.254 1.00 85.94 98 THR A N 1
ATOM 788 C CA . THR A 1 98 ? 43.608 -10.140 -54.678 1.00 85.94 98 THR A CA 1
ATOM 789 C C . THR A 1 98 ? 45.053 -9.689 -54.938 1.00 85.94 98 THR A C 1
ATOM 791 O O . THR A 1 98 ? 45.460 -9.587 -56.094 1.00 85.94 98 THR A O 1
ATOM 794 N N . GLY A 1 99 ? 45.847 -9.418 -53.893 1.00 84.06 99 GLY A N 1
ATOM 795 C CA . GLY A 1 99 ? 47.261 -9.032 -54.002 1.00 84.06 99 GLY A CA 1
ATOM 796 C C . GLY A 1 99 ? 47.518 -7.542 -54.276 1.00 84.06 99 GLY A C 1
ATOM 797 O O . GLY A 1 99 ? 48.664 -7.135 -54.461 1.00 84.06 99 GLY A O 1
ATOM 798 N N . ASN A 1 100 ? 46.483 -6.697 -54.259 1.00 85.25 100 ASN A N 1
ATOM 799 C CA . ASN A 1 100 ? 46.571 -5.247 -54.469 1.00 85.25 100 ASN A CA 1
ATOM 800 C C . ASN A 1 100 ? 46.817 -4.488 -53.151 1.00 85.25 100 ASN A C 1
ATOM 802 O O . ASN A 1 100 ? 46.099 -3.549 -52.793 1.00 85.25 100 ASN A O 1
ATOM 806 N N . THR A 1 101 ? 47.868 -4.868 -52.420 1.00 85.75 101 THR A N 1
ATOM 807 C CA . THR A 1 101 ? 48.152 -4.420 -51.042 1.00 85.75 101 THR A CA 1
ATOM 808 C C . THR A 1 101 ? 48.247 -2.898 -50.889 1.00 85.75 101 THR A C 1
ATOM 810 O O . THR A 1 101 ? 47.794 -2.339 -49.891 1.00 85.75 101 THR A O 1
ATOM 813 N N . LYS A 1 102 ? 48.812 -2.199 -51.883 1.00 86.06 102 LYS A N 1
ATOM 814 C CA . LYS A 1 102 ? 48.958 -0.733 -51.851 1.00 86.06 102 LYS A CA 1
ATOM 815 C C . LYS A 1 102 ? 47.605 -0.020 -51.900 1.00 86.06 102 LYS A C 1
ATOM 817 O O . LYS A 1 102 ? 47.400 0.948 -51.173 1.00 86.06 102 LYS A O 1
ATOM 822 N N . GLU A 1 103 ? 46.690 -0.487 -52.744 1.00 85.06 103 GLU A N 1
ATOM 823 C CA . GLU A 1 103 ? 45.347 0.089 -52.853 1.00 85.06 103 GLU A CA 1
ATOM 824 C C . GLU A 1 103 ? 44.489 -0.272 -51.639 1.00 85.06 103 GLU A C 1
ATOM 826 O O . GLU A 1 103 ? 43.783 0.592 -51.120 1.00 85.06 103 GLU A O 1
ATOM 831 N N . ALA A 1 104 ? 44.616 -1.504 -51.135 1.00 87.88 104 ALA A N 1
ATOM 832 C CA . ALA A 1 104 ? 43.975 -1.930 -49.894 1.00 87.88 104 ALA A CA 1
ATOM 833 C C . ALA A 1 104 ? 44.357 -1.007 -48.726 1.00 87.88 104 ALA A C 1
ATOM 835 O O . ALA A 1 104 ? 43.488 -0.499 -48.021 1.00 87.88 104 ALA A O 1
ATOM 836 N N . TYR A 1 105 ? 45.651 -0.709 -48.571 1.00 86.50 105 TYR A N 1
ATOM 837 C CA . TYR A 1 105 ? 46.133 0.210 -47.540 1.00 86.50 105 TYR A CA 1
ATOM 838 C C . TYR A 1 105 ? 45.561 1.628 -47.693 1.00 86.50 105 TYR A C 1
ATOM 840 O O . TYR A 1 105 ? 45.186 2.250 -46.701 1.00 86.50 105 TYR A O 1
ATOM 848 N N . LEU A 1 106 ? 45.465 2.147 -48.922 1.00 86.81 106 LEU A N 1
ATOM 849 C CA . LEU A 1 106 ? 44.898 3.476 -49.172 1.00 86.81 106 LEU A CA 1
ATOM 850 C C . LEU A 1 106 ? 43.411 3.549 -48.803 1.00 86.81 106 LEU A C 1
ATOM 852 O O . LEU A 1 106 ? 42.999 4.509 -48.151 1.00 86.81 106 LEU A O 1
ATOM 856 N N . GLN A 1 107 ? 42.624 2.533 -49.168 1.00 85.44 107 GLN A N 1
ATOM 857 C CA . GLN A 1 107 ? 41.204 2.454 -48.809 1.00 85.44 107 GLN A CA 1
ATOM 858 C C . GLN A 1 107 ? 41.011 2.309 -47.296 1.00 85.44 107 GLN A C 1
ATOM 860 O O . GLN A 1 107 ? 40.187 3.005 -46.706 1.00 85.44 107 GLN A O 1
ATOM 865 N N . LEU A 1 108 ? 41.829 1.476 -46.647 1.00 87.50 108 LEU A N 1
ATOM 866 C CA . LEU A 1 108 ? 41.818 1.305 -45.197 1.00 87.50 108 LEU A CA 1
ATOM 867 C C . LEU A 1 108 ? 42.157 2.613 -44.469 1.00 87.50 108 LEU A C 1
ATOM 869 O O . LEU A 1 108 ? 41.458 3.011 -43.541 1.00 87.50 108 LEU A O 1
ATOM 873 N N . LYS A 1 109 ? 43.198 3.325 -44.917 1.00 87.06 109 LYS A N 1
ATOM 874 C CA . LYS A 1 109 ? 43.592 4.624 -44.355 1.00 87.06 109 LYS A CA 1
ATOM 875 C C . LYS A 1 109 ? 42.481 5.669 -44.492 1.00 87.06 109 LYS A C 1
ATOM 877 O O . LYS A 1 109 ? 42.270 6.438 -43.558 1.00 87.06 109 LYS A O 1
ATOM 882 N N . LYS A 1 110 ? 41.775 5.692 -45.629 1.00 84.50 110 LYS A N 1
ATOM 883 C CA . LYS A 1 110 ? 40.620 6.575 -45.847 1.00 84.50 110 LYS A CA 1
ATOM 884 C C . LYS A 1 110 ? 39.493 6.259 -44.858 1.00 84.50 110 LYS A C 1
ATOM 886 O O . LYS A 1 110 ? 39.028 7.167 -44.178 1.00 84.50 110 LYS A O 1
ATOM 891 N N . ALA A 1 111 ? 39.132 4.982 -44.718 1.00 82.50 111 ALA A N 1
ATOM 892 C CA . ALA A 1 111 ? 38.106 4.546 -43.773 1.00 82.50 111 ALA A CA 1
ATOM 893 C C . ALA A 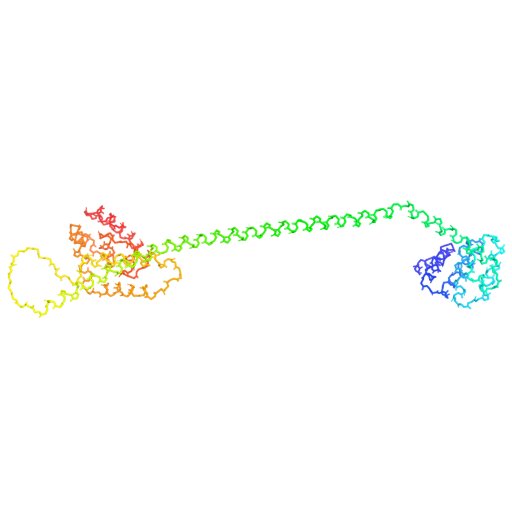1 111 ? 38.463 4.915 -42.323 1.00 82.50 111 ALA A C 1
ATOM 895 O O . ALA A 1 111 ? 37.631 5.457 -41.599 1.00 82.50 111 ALA A O 1
ATOM 896 N N . PHE A 1 112 ? 39.715 4.700 -41.905 1.00 82.81 112 PHE A N 1
ATOM 897 C CA . PHE A 1 112 ? 40.163 5.085 -40.565 1.00 82.81 112 PHE A CA 1
ATOM 898 C C . PHE A 1 112 ? 40.087 6.592 -40.321 1.00 82.81 112 PHE A C 1
ATOM 900 O O . PHE A 1 112 ? 39.600 6.990 -39.270 1.00 82.81 112 PHE A O 1
ATOM 907 N N . ALA A 1 113 ? 40.513 7.425 -41.274 1.00 83.44 113 ALA A N 1
ATOM 908 C CA . ALA A 1 113 ? 40.458 8.880 -41.121 1.00 83.44 113 ALA A CA 1
ATOM 909 C C . ALA A 1 113 ? 39.017 9.404 -40.969 1.00 83.44 113 ALA A C 1
ATOM 911 O O . ALA A 1 113 ? 38.765 10.293 -40.159 1.00 83.44 113 ALA A O 1
ATOM 912 N N . GLU A 1 114 ? 38.063 8.833 -41.710 1.00 81.31 114 GLU A N 1
ATOM 913 C CA . GLU A 1 114 ? 36.638 9.159 -41.567 1.00 81.31 114 GLU A CA 1
ATOM 914 C C . GLU A 1 114 ? 36.097 8.720 -40.198 1.00 81.31 114 GLU A C 1
ATOM 916 O O . GLU A 1 114 ? 35.387 9.475 -39.535 1.00 81.31 114 GLU A O 1
ATOM 921 N N . THR A 1 115 ? 36.478 7.524 -39.741 1.00 81.75 115 THR A N 1
ATOM 922 C CA . THR A 1 115 ? 36.025 6.982 -38.450 1.00 81.75 115 THR A CA 1
ATOM 923 C C . THR A 1 115 ? 36.582 7.782 -37.272 1.00 81.75 115 THR A C 1
ATOM 925 O O . THR A 1 115 ? 35.858 8.057 -36.320 1.00 81.75 115 THR A O 1
ATOM 928 N N . ASP A 1 116 ? 37.849 8.188 -37.349 1.00 81.94 116 ASP A N 1
ATOM 929 C CA . ASP A 1 116 ? 38.527 8.982 -36.322 1.00 81.94 116 ASP A CA 1
ATOM 930 C C . ASP A 1 116 ? 37.897 10.375 -36.188 1.00 81.94 116 ASP A C 1
ATOM 932 O O . ASP A 1 116 ? 37.630 10.831 -35.082 1.00 81.94 116 ASP A O 1
ATOM 936 N N . SER A 1 117 ? 37.530 11.008 -37.309 1.00 81.38 117 SER A N 1
ATOM 937 C CA . SER A 1 117 ? 36.803 12.286 -37.298 1.00 81.38 117 SER A CA 1
ATOM 938 C C . SER A 1 117 ? 35.417 12.173 -36.658 1.00 81.38 117 SER A C 1
ATOM 940 O O . SER A 1 117 ? 35.011 13.072 -35.925 1.00 81.38 117 SER A O 1
ATOM 942 N N . VAL A 1 118 ? 34.678 11.091 -36.927 1.00 77.19 118 VAL A N 1
ATOM 943 C CA . VAL A 1 118 ? 33.366 10.847 -36.302 1.00 77.19 118 VAL A CA 1
ATOM 944 C C . VAL A 1 118 ? 33.526 10.566 -34.808 1.00 77.19 118 VAL A C 1
ATOM 946 O O . VAL A 1 118 ? 32.728 11.035 -33.999 1.00 77.19 118 VAL A O 1
ATOM 949 N N . LEU A 1 119 ? 34.568 9.831 -34.420 1.00 74.88 119 LEU A N 1
ATOM 950 C CA . LEU A 1 119 ? 34.864 9.544 -33.021 1.00 74.88 119 LEU A CA 1
ATOM 951 C C . LEU A 1 119 ? 35.291 10.808 -32.256 1.00 74.88 119 LEU A C 1
ATOM 953 O O . LEU A 1 119 ? 34.829 11.016 -31.133 1.00 74.88 119 LEU A O 1
ATOM 957 N N . ASP A 1 120 ? 36.101 11.680 -32.861 1.00 78.75 120 ASP A N 1
ATOM 958 C CA . ASP A 1 120 ? 36.449 13.001 -32.314 1.00 78.75 120 ASP A CA 1
ATOM 959 C C . ASP A 1 120 ? 35.198 13.887 -32.170 1.00 78.75 120 ASP A C 1
ATOM 961 O O . ASP A 1 120 ? 35.006 14.553 -31.156 1.00 78.75 120 ASP A O 1
ATOM 965 N N . GLU A 1 121 ? 34.268 13.848 -33.127 1.00 76.69 121 GLU A N 1
ATOM 966 C CA . GLU A 1 121 ? 33.012 14.600 -33.023 1.00 76.69 121 GLU A CA 1
ATOM 967 C C . GLU A 1 121 ? 32.096 14.070 -31.906 1.00 76.69 121 GLU A C 1
ATOM 969 O O . GLU A 1 121 ? 31.570 14.856 -31.115 1.00 76.69 121 GLU A O 1
ATOM 974 N N . ILE A 1 122 ? 31.942 12.748 -31.782 1.00 67.31 122 ILE A N 1
ATOM 975 C CA . ILE A 1 122 ? 31.145 12.114 -30.718 1.00 67.31 122 ILE A CA 1
ATOM 976 C C . ILE A 1 122 ? 31.748 12.389 -29.341 1.00 67.31 122 ILE A C 1
ATOM 978 O O . ILE A 1 122 ? 31.017 12.683 -28.397 1.00 67.31 122 ILE A O 1
ATOM 982 N N . THR A 1 123 ? 33.073 12.313 -29.214 1.00 65.81 123 THR A N 1
ATOM 983 C CA . THR A 1 123 ? 33.758 12.604 -27.947 1.00 65.81 123 THR A CA 1
ATOM 984 C C . THR A 1 123 ? 33.664 14.081 -27.566 1.00 65.81 123 THR A C 1
ATOM 986 O O . THR A 1 123 ? 33.586 14.396 -26.378 1.00 65.81 123 THR A O 1
ATOM 989 N N . ARG A 1 124 ? 33.595 14.993 -28.545 1.00 68.50 124 ARG A N 1
ATOM 990 C CA . ARG A 1 124 ? 33.347 16.426 -28.314 1.00 68.50 124 ARG A CA 1
ATOM 991 C C . ARG A 1 124 ? 31.881 16.761 -28.045 1.00 68.50 124 ARG A C 1
ATOM 993 O O . ARG A 1 124 ? 31.605 17.753 -27.368 1.00 68.50 124 ARG A O 1
ATOM 1000 N N . GLN A 1 125 ? 30.930 15.982 -28.556 1.00 67.12 125 GLN A N 1
ATOM 1001 C CA . GLN A 1 125 ? 29.518 16.173 -28.239 1.00 67.12 125 GLN A CA 1
ATOM 1002 C C . GLN A 1 125 ? 29.227 15.774 -26.783 1.00 67.12 125 GLN A C 1
ATOM 1004 O O . GLN A 1 125 ? 29.646 14.733 -26.288 1.00 67.12 125 GLN A O 1
ATOM 1009 N N . LYS A 1 126 ? 28.437 16.611 -26.098 1.00 57.34 126 LYS A N 1
ATOM 1010 C CA . LYS A 1 126 ? 28.008 16.546 -24.681 1.00 57.34 126 LYS A CA 1
ATOM 1011 C C . LYS A 1 126 ? 27.286 15.252 -24.239 1.00 57.34 126 LYS A C 1
ATOM 1013 O O . LYS A 1 126 ? 26.720 15.197 -23.149 1.00 57.34 126 LYS A O 1
ATOM 1018 N N . VAL A 1 127 ? 27.282 14.201 -25.054 1.00 60.94 127 VAL A N 1
ATOM 1019 C CA . VAL A 1 127 ? 26.679 12.901 -24.738 1.00 60.94 127 VAL A CA 1
ATOM 1020 C C . VAL A 1 127 ? 27.354 12.290 -23.507 1.00 60.94 127 VAL A C 1
ATOM 1022 O O . VAL A 1 127 ? 26.658 11.907 -22.568 1.00 60.94 127 VAL A O 1
ATOM 1025 N N . CYS A 1 128 ? 28.690 12.326 -23.430 1.00 60.50 128 CYS A N 1
ATOM 1026 C CA . CYS A 1 128 ? 29.416 11.874 -22.238 1.00 60.50 128 CYS A CA 1
ATOM 1027 C C . CYS A 1 128 ? 29.080 12.701 -20.990 1.00 60.50 128 CYS A C 1
ATOM 1029 O O . CYS A 1 128 ? 28.915 12.128 -19.918 1.00 60.50 128 CYS A O 1
ATOM 1031 N N . SER A 1 129 ? 28.925 14.026 -21.104 1.00 65.12 129 SER A N 1
ATOM 1032 C CA . SER A 1 129 ? 28.589 14.849 -19.935 1.00 65.12 129 SER A CA 1
ATOM 1033 C C . SER A 1 129 ? 27.163 14.596 -19.450 1.00 65.12 129 SER A C 1
ATOM 1035 O O . SER A 1 129 ? 26.964 14.446 -18.253 1.00 65.12 129 SER A O 1
ATOM 1037 N N . SER A 1 130 ? 26.191 14.454 -20.356 1.00 68.75 130 SER A N 1
ATOM 1038 C CA . SER A 1 130 ? 24.798 14.172 -19.979 1.00 68.75 130 SER A CA 1
ATOM 1039 C C . SER A 1 130 ? 24.610 12.794 -19.331 1.00 68.75 130 SER A C 1
ATOM 1041 O O . SER A 1 130 ? 23.873 12.671 -18.358 1.00 68.75 130 SER A O 1
ATOM 1043 N N . ALA A 1 131 ? 25.323 11.764 -19.804 1.00 70.69 131 ALA A N 1
ATOM 1044 C CA . ALA A 1 131 ? 25.279 10.428 -19.208 1.00 70.69 131 ALA A CA 1
ATOM 1045 C C . ALA A 1 131 ? 25.949 10.386 -17.822 1.00 70.69 131 ALA A C 1
ATOM 1047 O O . ALA A 1 131 ? 25.467 9.706 -16.912 1.00 70.69 131 ALA A O 1
ATOM 1048 N N . VAL A 1 132 ? 27.036 11.146 -17.644 1.00 76.12 132 VAL A N 1
ATOM 1049 C CA . VAL A 1 132 ? 27.700 11.312 -16.344 1.00 76.12 132 VAL A CA 1
ATOM 1050 C C . VAL A 1 132 ? 26.819 12.110 -15.383 1.00 76.12 132 VAL A C 1
ATOM 1052 O O . VAL A 1 132 ? 26.675 11.701 -14.237 1.00 76.12 132 VAL A O 1
ATOM 1055 N N . GLU A 1 133 ? 26.192 13.200 -15.830 1.00 78.75 133 GLU A N 1
ATOM 1056 C CA . GLU A 1 133 ? 25.258 13.991 -15.015 1.00 78.75 133 GLU A CA 1
ATOM 1057 C C . GLU A 1 133 ? 24.030 13.180 -14.596 1.00 78.75 133 GLU A C 1
ATOM 1059 O O . GLU A 1 133 ? 23.651 13.238 -13.431 1.00 78.75 133 GLU A O 1
ATOM 1064 N N . PHE A 1 134 ? 23.460 12.368 -15.492 1.00 80.69 134 PHE A N 1
ATOM 1065 C CA . PHE A 1 134 ? 22.361 11.457 -15.159 1.00 80.69 134 PHE A CA 1
ATOM 1066 C C . PHE A 1 134 ? 22.774 10.445 -14.081 1.00 80.69 134 PHE A C 1
ATOM 1068 O O . PHE A 1 134 ? 22.116 10.336 -13.051 1.00 80.69 134 PHE A O 1
ATOM 1075 N N . SER A 1 135 ? 23.917 9.777 -14.271 1.00 77.69 135 SER A N 1
ATOM 1076 C CA . SER A 1 135 ? 24.429 8.798 -13.300 1.00 77.69 135 SER A CA 1
ATOM 1077 C C . SER A 1 135 ? 24.743 9.440 -11.945 1.00 77.69 135 SER A C 1
ATOM 1079 O O . SER A 1 135 ? 24.534 8.832 -10.900 1.00 77.69 135 SER A O 1
ATOM 1081 N N . ARG A 1 136 ? 25.243 10.680 -11.949 1.00 83.25 136 ARG A N 1
ATOM 1082 C CA . ARG A 1 136 ? 25.541 11.437 -10.729 1.00 83.25 136 ARG A CA 1
ATOM 1083 C C . ARG A 1 136 ? 24.264 11.844 -9.998 1.00 83.25 136 ARG A C 1
ATOM 1085 O O . ARG A 1 136 ? 24.184 11.668 -8.791 1.00 83.25 136 ARG A O 1
ATOM 1092 N N . ASN A 1 137 ? 23.257 12.301 -10.737 1.00 85.31 137 ASN A N 1
ATOM 1093 C CA . ASN A 1 137 ? 21.953 12.642 -10.183 1.00 85.31 137 ASN A CA 1
ATOM 1094 C C . ASN A 1 137 ? 21.252 11.415 -9.573 1.00 85.31 137 ASN A C 1
ATOM 1096 O O . ASN A 1 137 ? 20.654 11.531 -8.510 1.00 85.31 137 ASN A O 1
ATOM 1100 N N . ASP A 1 138 ? 21.374 10.232 -10.183 1.00 84.81 138 ASP A N 1
ATOM 1101 C CA . ASP A 1 138 ? 20.847 8.986 -9.607 1.00 84.81 138 ASP A CA 1
ATOM 1102 C C . ASP A 1 138 ? 21.536 8.617 -8.281 1.00 84.81 138 ASP A C 1
ATOM 1104 O O . ASP A 1 138 ? 20.873 8.166 -7.344 1.00 84.81 138 ASP A O 1
ATOM 1108 N N . ILE A 1 139 ? 22.851 8.841 -8.168 1.00 84.56 139 ILE A N 1
ATOM 1109 C CA . ILE A 1 139 ? 23.600 8.635 -6.917 1.00 84.56 139 ILE A CA 1
ATOM 1110 C C . ILE A 1 139 ? 23.133 9.625 -5.841 1.00 84.56 139 ILE A C 1
ATOM 1112 O O . ILE A 1 139 ? 22.836 9.201 -4.725 1.00 84.56 139 ILE A O 1
ATOM 1116 N N . ASP A 1 140 ? 23.003 10.909 -6.180 1.00 89.50 140 ASP A N 1
ATOM 1117 C CA . ASP A 1 140 ? 22.577 11.953 -5.238 1.00 89.50 140 ASP A CA 1
ATOM 1118 C C . ASP A 1 140 ? 21.131 11.723 -4.757 1.00 89.50 140 ASP A C 1
ATOM 1120 O O . ASP A 1 140 ? 20.829 11.830 -3.565 1.00 89.50 140 ASP A O 1
ATOM 1124 N N . VAL A 1 141 ? 20.221 11.343 -5.663 1.00 86.81 141 VAL A N 1
ATOM 1125 C CA . VAL A 1 141 ? 18.832 10.987 -5.323 1.00 86.81 141 VAL A CA 1
ATOM 1126 C C . VAL A 1 141 ? 18.795 9.758 -4.419 1.00 86.81 141 VAL A C 1
ATOM 1128 O O . VAL A 1 141 ? 18.034 9.735 -3.448 1.00 86.81 141 VAL A O 1
ATOM 1131 N N . MET A 1 142 ? 19.623 8.750 -4.695 1.00 85.25 142 MET A N 1
ATOM 1132 C CA . MET A 1 142 ? 19.720 7.552 -3.869 1.00 85.25 142 MET A CA 1
ATOM 1133 C C . MET A 1 142 ? 20.265 7.869 -2.470 1.00 85.25 142 MET A C 1
ATOM 1135 O O . MET A 1 142 ? 19.689 7.406 -1.484 1.00 85.25 142 MET A O 1
ATOM 1139 N N . GLU A 1 143 ? 21.294 8.708 -2.349 1.00 90.00 143 GLU A N 1
ATOM 1140 C CA . GLU A 1 143 ? 21.838 9.142 -1.057 1.00 90.00 143 GLU A CA 1
ATOM 1141 C C . GLU A 1 143 ? 20.802 9.928 -0.239 1.00 90.00 143 GLU A C 1
ATOM 1143 O O . GLU A 1 143 ? 20.573 9.625 0.935 1.00 90.00 143 GLU A O 1
ATOM 1148 N N . LEU A 1 144 ? 20.091 10.868 -0.869 1.00 87.31 144 LEU A N 1
ATOM 1149 C CA . LEU A 1 144 ? 18.994 11.598 -0.230 1.00 87.31 144 LEU A CA 1
ATOM 1150 C C . LEU A 1 144 ? 17.845 10.670 0.178 1.00 87.31 144 LEU A C 1
ATOM 1152 O O . LEU A 1 144 ? 17.264 10.842 1.251 1.00 87.31 144 LEU A O 1
ATOM 1156 N N . SER A 1 145 ? 17.510 9.676 -0.649 1.00 86.31 145 SER A N 1
ATOM 1157 C CA . SER A 1 145 ? 16.473 8.693 -0.323 1.00 86.31 145 SER A CA 1
ATOM 1158 C C . SER A 1 145 ? 16.867 7.835 0.880 1.00 86.31 145 SER A C 1
ATOM 1160 O O . SER A 1 145 ? 16.049 7.640 1.776 1.00 86.31 145 SER A O 1
ATOM 1162 N N . TYR A 1 146 ? 18.136 7.432 0.970 1.00 89.62 146 TYR A N 1
ATOM 1163 C CA . TYR A 1 146 ? 18.670 6.656 2.083 1.00 89.62 146 TYR A CA 1
ATOM 1164 C C . TYR A 1 146 ? 18.663 7.456 3.391 1.00 89.62 146 TYR A C 1
ATOM 1166 O O . TYR A 1 146 ? 18.184 6.965 4.412 1.00 89.62 146 TYR A O 1
ATOM 1174 N N . GLN A 1 147 ? 19.110 8.717 3.361 1.00 90.19 147 GLN A N 1
ATOM 1175 C CA . GLN A 1 147 ? 19.029 9.618 4.518 1.00 90.19 147 GLN A CA 1
ATOM 1176 C C . GLN A 1 147 ? 17.577 9.826 4.965 1.00 90.19 147 GLN A C 1
ATOM 1178 O O . GLN A 1 147 ? 17.267 9.728 6.153 1.00 90.19 147 GLN A O 1
ATOM 1183 N N . ASN A 1 148 ? 16.661 10.045 4.019 1.00 88.38 148 ASN A N 1
ATOM 1184 C CA . ASN A 1 148 ? 15.239 10.185 4.319 1.00 88.38 148 ASN A CA 1
ATOM 1185 C C . ASN A 1 148 ? 14.639 8.906 4.907 1.00 88.38 148 ASN A C 1
ATOM 1187 O O . ASN A 1 148 ? 13.816 8.989 5.816 1.00 88.38 148 ASN A O 1
ATOM 1191 N N . ASP A 1 149 ? 15.036 7.730 4.433 1.00 90.88 149 ASP A N 1
ATOM 1192 C CA . ASP A 1 149 ? 14.540 6.461 4.958 1.00 90.88 149 ASP A CA 1
ATOM 1193 C C . ASP A 1 149 ? 15.091 6.166 6.358 1.00 90.88 149 ASP A C 1
ATOM 1195 O O . ASP A 1 149 ? 14.337 5.711 7.221 1.00 90.88 149 ASP A O 1
ATOM 1199 N N . LEU A 1 150 ? 16.345 6.533 6.648 1.00 91.88 150 LEU A N 1
ATOM 1200 C CA . LEU A 1 150 ? 16.882 6.515 8.012 1.00 91.88 150 LEU A CA 1
ATOM 1201 C C . LEU A 1 150 ? 16.128 7.488 8.934 1.00 91.88 150 LEU A C 1
ATOM 1203 O O . LEU A 1 150 ? 15.770 7.126 10.058 1.00 91.88 150 LEU A O 1
ATOM 1207 N N . ILE A 1 151 ? 15.824 8.704 8.471 1.00 93.88 151 ILE A N 1
ATOM 1208 C CA . ILE A 1 151 ? 15.031 9.678 9.239 1.00 93.88 151 ILE A CA 1
ATOM 1209 C C . ILE A 1 151 ? 13.610 9.146 9.488 1.00 93.88 151 ILE A C 1
ATOM 1211 O O . ILE A 1 151 ? 13.116 9.202 10.613 1.00 93.88 151 ILE A O 1
ATOM 1215 N N . LYS A 1 152 ? 12.949 8.552 8.488 1.00 92.00 152 LYS A N 1
ATOM 1216 C CA . LYS A 1 152 ? 11.625 7.930 8.670 1.00 92.00 152 LYS A CA 1
ATOM 1217 C C . LYS A 1 152 ? 11.672 6.782 9.679 1.00 92.00 152 LYS A C 1
ATOM 1219 O O . LYS A 1 152 ? 10.801 6.698 10.544 1.00 92.00 152 LYS A O 1
ATOM 1224 N N . LEU A 1 153 ? 12.683 5.916 9.592 1.00 94.75 153 LEU A N 1
ATOM 1225 C CA . LEU A 1 153 ? 12.853 4.782 10.500 1.00 94.75 153 LEU A CA 1
ATOM 1226 C C . LEU A 1 153 ? 13.112 5.243 11.940 1.00 94.75 153 LEU A C 1
ATOM 1228 O O . LEU A 1 153 ? 12.517 4.705 12.872 1.00 94.75 153 LEU A O 1
ATOM 1232 N N . THR A 1 154 ? 13.935 6.274 12.137 1.00 94.44 154 THR A N 1
ATOM 1233 C CA . THR A 1 154 ? 14.181 6.840 13.475 1.00 94.44 154 THR A CA 1
ATOM 1234 C C . THR A 1 154 ? 12.921 7.477 14.070 1.00 94.44 154 THR A C 1
ATOM 1236 O O . THR A 1 154 ? 12.609 7.218 15.234 1.00 94.44 154 THR A O 1
ATOM 1239 N N . ILE A 1 155 ? 12.132 8.215 13.279 1.00 95.31 155 ILE A N 1
ATOM 1240 C CA . ILE A 1 155 ? 10.833 8.765 13.712 1.00 95.31 155 ILE A CA 1
ATOM 1241 C C . ILE A 1 155 ? 9.856 7.641 14.096 1.00 95.31 155 ILE A C 1
ATOM 1243 O O . ILE A 1 155 ? 9.190 7.738 15.129 1.00 95.31 155 ILE A O 1
ATOM 1247 N N . LEU A 1 156 ? 9.796 6.556 13.315 1.00 95.62 156 LEU A N 1
ATOM 1248 C CA . LEU A 1 156 ? 8.946 5.395 13.601 1.00 95.62 156 LEU A CA 1
ATOM 1249 C C . LEU A 1 156 ? 9.306 4.742 14.945 1.00 95.62 156 LEU A C 1
ATOM 1251 O O . LEU A 1 156 ? 8.416 4.454 15.745 1.00 95.62 156 LEU A O 1
ATOM 1255 N N . ILE A 1 157 ? 10.599 4.546 15.224 1.00 95.88 157 ILE A N 1
ATOM 1256 C CA . ILE A 1 157 ? 11.069 3.962 16.491 1.00 95.88 157 ILE A CA 1
ATOM 1257 C C . ILE A 1 157 ? 10.672 4.848 17.678 1.00 95.88 157 ILE A C 1
ATOM 1259 O O . ILE A 1 157 ? 10.163 4.343 18.680 1.00 95.88 157 ILE A O 1
ATOM 1263 N N . ILE A 1 158 ? 10.843 6.169 17.564 1.00 96.19 158 ILE A N 1
ATOM 1264 C CA . ILE A 1 158 ? 10.456 7.121 18.616 1.00 96.19 158 ILE A CA 1
ATOM 1265 C C . ILE A 1 158 ? 8.941 7.067 18.870 1.00 96.19 158 ILE A C 1
ATOM 1267 O O . ILE A 1 158 ? 8.512 7.048 20.026 1.00 96.19 158 ILE A O 1
ATOM 1271 N N . LEU A 1 159 ? 8.125 6.979 17.815 1.00 95.88 159 LEU A N 1
ATOM 1272 C CA . LEU A 1 159 ? 6.669 6.820 17.915 1.00 95.88 159 LEU A CA 1
ATOM 1273 C C . LEU A 1 159 ? 6.269 5.531 18.646 1.00 95.88 159 LEU A C 1
ATOM 1275 O O . LEU A 1 159 ? 5.374 5.552 19.489 1.00 95.88 159 LEU A O 1
ATOM 1279 N N . ILE A 1 160 ? 6.957 4.419 18.376 1.00 96.06 160 ILE A N 1
ATOM 1280 C CA . ILE A 1 160 ? 6.696 3.135 19.043 1.00 96.06 160 ILE A CA 1
ATOM 1281 C C . ILE A 1 160 ? 7.075 3.205 20.525 1.00 96.06 160 ILE A C 1
ATOM 1283 O O . ILE A 1 160 ? 6.300 2.767 21.374 1.00 96.06 160 ILE A O 1
ATOM 1287 N N . ILE A 1 161 ? 8.234 3.780 20.857 1.00 96.19 161 ILE A N 1
ATOM 1288 C CA . ILE A 1 161 ? 8.693 3.902 22.249 1.00 96.19 161 ILE A CA 1
ATOM 1289 C C . ILE A 1 161 ? 7.749 4.807 23.047 1.00 96.19 161 ILE A C 1
ATOM 1291 O O . ILE A 1 161 ? 7.295 4.431 24.127 1.00 96.19 161 ILE A O 1
ATOM 1295 N N . THR A 1 162 ? 7.409 5.980 22.511 1.00 94.94 162 THR A N 1
ATOM 1296 C CA . THR A 1 162 ? 6.501 6.930 23.175 1.00 94.94 162 THR A CA 1
ATOM 1297 C C . THR A 1 162 ? 5.086 6.364 23.312 1.00 94.94 162 THR A C 1
ATOM 1299 O O . THR A 1 162 ? 4.496 6.453 24.391 1.00 94.94 162 THR A O 1
ATOM 1302 N N . GLY A 1 163 ? 4.570 5.695 22.276 1.00 94.81 163 GLY A N 1
ATOM 1303 C CA . GLY A 1 163 ? 3.298 4.974 22.327 1.00 94.81 163 GLY A CA 1
ATOM 1304 C C . GLY A 1 163 ? 3.301 3.838 23.354 1.00 94.81 163 GLY A C 1
ATOM 1305 O O . GLY A 1 163 ? 2.342 3.692 24.110 1.00 94.81 163 GLY A O 1
ATOM 1306 N N . GLY A 1 164 ? 4.396 3.079 23.448 1.00 94.75 164 GLY A N 1
ATOM 1307 C CA . GLY A 1 164 ? 4.575 2.012 24.433 1.00 94.75 164 GLY A CA 1
ATOM 1308 C C . GLY A 1 164 ? 4.577 2.529 25.873 1.00 94.75 164 GLY A C 1
ATOM 1309 O O . GLY A 1 164 ? 3.891 1.966 26.725 1.00 94.75 164 GLY A O 1
ATOM 1310 N N . ILE A 1 165 ? 5.274 3.639 26.139 1.00 96.06 165 ILE A N 1
ATOM 1311 C CA . ILE A 1 165 ? 5.259 4.307 27.451 1.00 96.06 165 ILE A CA 1
ATOM 1312 C C . ILE A 1 165 ? 3.844 4.796 27.783 1.00 96.06 165 ILE A C 1
ATOM 1314 O O . ILE A 1 165 ? 3.365 4.572 28.896 1.00 96.06 165 ILE A O 1
ATOM 1318 N N . GLY A 1 166 ? 3.147 5.406 26.820 1.00 94.00 166 GLY A N 1
ATOM 1319 C CA . GLY A 1 166 ? 1.763 5.855 26.986 1.00 94.00 166 GLY A CA 1
ATOM 1320 C C . GLY A 1 166 ? 0.800 4.706 27.297 1.00 94.00 166 GLY A C 1
ATOM 1321 O O . GLY A 1 166 ? 0.017 4.794 28.243 1.00 94.00 166 GLY A O 1
ATOM 1322 N N . ALA A 1 167 ? 0.898 3.593 26.567 1.00 93.38 167 ALA A N 1
ATOM 1323 C CA . ALA A 1 167 ? 0.101 2.395 26.813 1.00 93.38 167 ALA A CA 1
ATOM 1324 C C . ALA A 1 167 ? 0.414 1.771 28.182 1.00 93.38 167 ALA A C 1
ATOM 1326 O O . ALA A 1 167 ? -0.504 1.412 28.918 1.00 93.38 167 ALA A O 1
ATOM 1327 N N . ALA A 1 168 ? 1.690 1.693 28.569 1.00 92.38 168 ALA A N 1
ATOM 1328 C CA . ALA A 1 168 ? 2.097 1.196 29.880 1.00 92.38 168 ALA A CA 1
ATOM 1329 C C . ALA A 1 168 ? 1.564 2.080 31.022 1.00 92.38 168 ALA A C 1
ATOM 1331 O O . ALA A 1 168 ? 1.064 1.556 32.020 1.00 92.38 168 ALA A O 1
ATOM 1332 N N . ALA A 1 169 ? 1.606 3.407 30.863 1.00 93.25 169 ALA A N 1
ATOM 1333 C CA . ALA A 1 169 ? 1.022 4.358 31.807 1.00 93.25 169 ALA A CA 1
ATOM 1334 C C . ALA A 1 169 ? -0.510 4.235 31.876 1.00 93.25 169 ALA A C 1
ATOM 1336 O O . ALA A 1 169 ? -1.087 4.236 32.962 1.00 93.25 169 ALA A O 1
ATOM 1337 N N . PHE A 1 170 ? -1.180 4.055 30.737 1.00 94.31 170 PHE A N 1
ATOM 1338 C CA . PHE A 1 170 ? -2.627 3.847 30.689 1.00 94.31 170 PHE A CA 1
ATOM 1339 C C . PHE A 1 170 ? -3.044 2.537 31.368 1.00 94.31 170 PHE A C 1
ATOM 1341 O O . PHE A 1 170 ? -4.002 2.511 32.144 1.00 94.31 170 PHE A O 1
ATOM 1348 N N . VAL A 1 171 ? -2.307 1.449 31.127 1.00 93.44 171 VAL A N 1
ATOM 1349 C CA . VAL A 1 171 ? -2.548 0.150 31.765 1.00 93.44 171 VAL A CA 1
ATOM 1350 C C . VAL A 1 171 ? -2.276 0.227 33.263 1.00 93.44 171 VAL A C 1
ATOM 1352 O O . VAL A 1 171 ? -3.070 -0.299 34.039 1.00 93.44 171 VAL A O 1
ATOM 1355 N N . SER A 1 172 ? -1.201 0.885 33.703 1.00 89.94 172 SER A N 1
ATOM 1356 C CA . SER A 1 172 ? -0.905 1.028 35.133 1.00 89.94 172 SER A CA 1
ATOM 1357 C C . SER A 1 172 ? -1.957 1.880 35.849 1.00 89.94 172 SER A C 1
ATOM 1359 O O . SER A 1 172 ? -2.421 1.493 36.923 1.00 89.94 172 SER A O 1
ATOM 1361 N N . HIS A 1 173 ? -2.417 2.968 35.226 1.00 90.06 173 HIS A N 1
ATOM 1362 C CA . HIS A 1 173 ? -3.507 3.798 35.733 1.00 90.06 173 HIS A CA 1
ATOM 1363 C C . HIS A 1 173 ? -4.830 3.024 35.799 1.00 90.06 173 HIS A C 1
ATOM 1365 O O . HIS A 1 173 ? -5.508 3.031 36.825 1.00 90.06 173 HIS A O 1
ATOM 1371 N N . SER A 1 174 ? -5.163 2.281 34.742 1.00 82.75 174 SER A N 1
ATOM 1372 C CA . SER A 1 174 ? -6.369 1.447 34.697 1.00 82.75 174 SER A CA 1
ATOM 1373 C C . SER A 1 174 ? -6.321 0.335 35.743 1.00 82.75 174 SER A C 1
ATOM 1375 O O . SER A 1 174 ? -7.300 0.125 36.449 1.00 82.75 174 SER A O 1
ATOM 1377 N N . ARG A 1 175 ? -5.164 -0.316 35.929 1.00 84.06 175 ARG A N 1
ATOM 1378 C CA . ARG A 1 175 ? -4.945 -1.304 36.997 1.00 84.06 175 ARG A CA 1
ATOM 1379 C C . ARG A 1 175 ? -5.074 -0.684 38.384 1.00 84.06 175 ARG A C 1
ATOM 1381 O O . ARG A 1 175 ? -5.606 -1.338 39.269 1.00 84.06 175 ARG A O 1
ATOM 1388 N N . LYS A 1 176 ? -4.615 0.555 38.590 1.00 81.88 176 LYS A N 1
ATOM 1389 C CA . LYS A 1 176 ? -4.771 1.260 39.872 1.00 81.88 176 LYS A CA 1
ATOM 1390 C C . LYS A 1 176 ? -6.244 1.535 40.182 1.00 81.88 176 LYS A C 1
ATOM 1392 O O . LYS A 1 176 ? -6.675 1.266 41.296 1.00 81.88 176 LYS A O 1
ATOM 1397 N N . ILE A 1 177 ? -7.016 1.988 39.193 1.00 79.81 177 ILE A N 1
ATOM 1398 C CA . ILE A 1 177 ? -8.473 2.152 39.330 1.00 79.81 177 ILE A CA 1
ATOM 1399 C C . ILE A 1 177 ? -9.150 0.800 39.587 1.00 79.81 177 ILE A C 1
ATOM 1401 O O . ILE A 1 177 ? -10.057 0.720 40.407 1.00 79.81 177 ILE A O 1
ATOM 1405 N N . GLN A 1 178 ? -8.714 -0.267 38.912 1.00 71.44 178 GLN A N 1
ATOM 1406 C CA . GLN A 1 178 ? -9.254 -1.611 39.119 1.00 71.44 178 GLN A CA 1
ATOM 1407 C C . GLN A 1 178 ? -8.992 -2.103 40.547 1.00 71.44 178 GLN A C 1
ATOM 1409 O O . GLN A 1 178 ? -9.923 -2.538 41.206 1.00 71.44 178 GLN A O 1
ATOM 1414 N N . LYS A 1 179 ? -7.767 -1.922 41.061 1.00 74.62 179 LYS A N 1
ATOM 1415 C CA . LYS A 1 179 ? -7.407 -2.273 42.442 1.00 74.62 179 LYS A CA 1
ATOM 1416 C C . LYS A 1 179 ? -8.259 -1.545 43.477 1.00 74.62 179 LYS A C 1
ATOM 1418 O O . LYS A 1 179 ? -8.694 -2.170 44.428 1.00 74.62 179 LYS A O 1
ATOM 1423 N N . GLN A 1 180 ? -8.545 -0.258 43.268 1.00 72.38 180 GLN A N 1
ATOM 1424 C CA . GLN A 1 180 ? -9.437 0.494 44.160 1.00 72.38 180 GLN A CA 1
ATOM 1425 C C . GLN A 1 180 ? -10.863 -0.072 44.169 1.00 72.38 180 GLN A C 1
ATOM 1427 O O . GLN A 1 180 ? -11.528 -0.048 45.199 1.00 72.38 180 GLN A O 1
ATOM 1432 N N . LYS A 1 181 ? -11.335 -0.595 43.032 1.00 69.25 181 LYS A N 1
ATOM 1433 C CA . LYS A 1 181 ? -12.639 -1.263 42.944 1.00 69.25 181 LYS A CA 1
ATOM 1434 C C . LYS A 1 181 ? -12.611 -2.650 43.584 1.00 69.25 181 LYS A C 1
ATOM 1436 O O . LYS A 1 181 ? -13.555 -2.999 44.279 1.00 69.25 181 LYS A O 1
ATOM 1441 N N . ASP A 1 182 ? -11.530 -3.403 43.401 1.00 66.69 182 ASP A N 1
ATOM 1442 C CA . ASP A 1 182 ? -11.354 -4.722 44.016 1.00 66.69 182 ASP A CA 1
ATOM 1443 C C . ASP A 1 182 ? -11.241 -4.616 45.549 1.00 66.69 182 ASP A C 1
ATOM 1445 O O . ASP A 1 182 ? -11.842 -5.416 46.256 1.00 66.69 182 ASP A O 1
ATOM 1449 N N . GLU A 1 183 ? -10.559 -3.593 46.079 1.00 70.88 183 GLU A N 1
ATOM 1450 C CA . GLU A 1 183 ? -10.496 -3.301 47.522 1.00 70.88 183 GLU A CA 1
ATOM 1451 C C . GLU A 1 183 ? -11.876 -2.977 48.109 1.00 70.88 183 GLU A C 1
ATOM 1453 O O . GLU A 1 183 ? -12.210 -3.463 49.185 1.00 70.88 183 GLU A O 1
ATOM 1458 N N . GLN A 1 184 ? -12.711 -2.217 47.392 1.00 66.56 184 GLN A N 1
ATOM 1459 C CA . GLN A 1 184 ? -14.095 -1.958 47.809 1.00 66.56 184 GLN A CA 1
ATOM 1460 C C . GLN A 1 184 ? -14.945 -3.231 47.797 1.00 66.56 184 GLN A C 1
ATOM 1462 O O . GLN A 1 184 ? -15.741 -3.442 48.706 1.00 66.56 184 GLN A O 1
ATOM 1467 N N . ILE A 1 185 ? -14.762 -4.097 46.797 1.00 61.75 185 ILE A N 1
ATOM 1468 C CA . ILE A 1 185 ? -15.457 -5.388 46.717 1.00 61.75 185 ILE A CA 1
ATOM 1469 C C . ILE A 1 185 ? -15.028 -6.312 47.865 1.00 61.75 185 ILE A C 1
ATOM 1471 O O . ILE A 1 185 ? -15.878 -6.979 48.449 1.00 61.75 185 ILE A O 1
ATOM 1475 N N . ILE A 1 186 ? -13.738 -6.339 48.213 1.00 71.62 186 ILE A N 1
ATOM 1476 C CA . ILE A 1 186 ? -13.216 -7.132 49.336 1.00 71.62 186 ILE A CA 1
ATOM 1477 C C . ILE A 1 186 ? -13.739 -6.592 50.671 1.00 71.62 186 ILE A C 1
ATOM 1479 O O . ILE A 1 186 ? -14.229 -7.379 51.471 1.00 71.62 186 ILE A O 1
ATOM 1483 N N . ALA A 1 187 ? -13.725 -5.273 50.883 1.00 69.31 187 ALA A N 1
ATOM 1484 C CA . ALA A 1 187 ? -14.269 -4.659 52.097 1.00 69.31 187 ALA A CA 1
ATOM 1485 C C . ALA A 1 187 ? -15.775 -4.935 52.264 1.00 69.31 187 ALA A C 1
ATOM 1487 O O . ALA A 1 187 ? -16.232 -5.243 53.361 1.00 69.31 187 ALA A O 1
ATOM 1488 N N . LEU A 1 188 ? -16.539 -4.898 51.166 1.00 60.44 188 LEU A N 1
ATOM 1489 C CA . LEU A 1 188 ? -17.959 -5.260 51.165 1.00 60.44 188 LEU A CA 1
ATOM 1490 C C . LEU A 1 188 ? -18.180 -6.751 51.446 1.00 60.44 188 LEU A C 1
ATOM 1492 O O . LEU A 1 188 ? -19.124 -7.102 52.144 1.00 60.44 188 LEU A O 1
ATOM 1496 N N . ALA A 1 189 ? -17.331 -7.636 50.916 1.00 62.03 189 ALA A N 1
ATOM 1497 C CA . ALA A 1 189 ? -17.406 -9.070 51.190 1.00 62.03 189 ALA A CA 1
ATOM 1498 C C . ALA A 1 189 ? -17.052 -9.401 52.651 1.00 62.03 189 ALA A C 1
ATOM 1500 O O . ALA A 1 189 ? -17.684 -10.270 53.244 1.00 62.03 189 ALA A O 1
ATOM 1501 N N . GLU A 1 190 ? -16.096 -8.686 53.243 1.00 67.56 190 GLU A N 1
ATOM 1502 C CA . GLU A 1 190 ? -15.701 -8.823 54.650 1.00 67.56 190 GLU A CA 1
ATOM 1503 C C . GLU A 1 190 ? -16.803 -8.321 55.600 1.00 67.56 190 GLU A C 1
ATOM 1505 O O . GLU A 1 190 ? -17.137 -8.983 56.583 1.00 67.56 190 GLU A O 1
ATOM 1510 N N . GLU A 1 191 ? -17.464 -7.211 55.259 1.00 65.62 191 GLU A N 1
ATOM 1511 C CA . GLU A 1 191 ? -18.668 -6.747 55.959 1.00 65.62 191 GLU A CA 1
ATOM 1512 C C . GLU A 1 191 ? -19.804 -7.784 55.857 1.00 65.62 191 GLU A C 1
ATOM 1514 O O . GLU A 1 191 ? -20.482 -8.074 56.845 1.00 65.62 191 GLU A O 1
ATOM 1519 N N . LEU A 1 192 ? -19.961 -8.422 54.695 1.00 55.47 192 LEU A N 1
ATOM 1520 C CA . LEU A 1 192 ? -20.957 -9.467 54.448 1.00 55.47 192 LEU A CA 1
ATOM 1521 C C . LEU A 1 192 ? -20.673 -10.751 55.250 1.00 55.47 192 LEU A C 1
ATOM 1523 O O . LEU A 1 19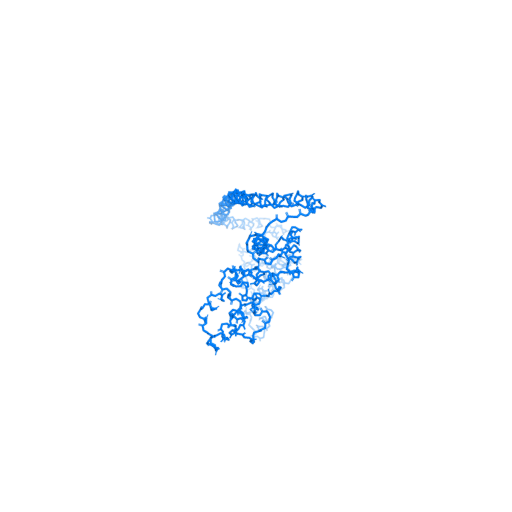2 ? -21.597 -11.315 55.837 1.00 55.47 192 LEU A O 1
ATOM 1527 N N . GLU A 1 193 ? -19.412 -11.182 55.351 1.00 58.09 193 GLU A N 1
ATOM 1528 C CA . GLU A 1 193 ? -18.998 -12.278 56.240 1.00 58.09 193 GLU A CA 1
ATOM 1529 C C . GLU A 1 193 ? -19.220 -11.937 57.718 1.00 58.09 193 GLU A C 1
ATOM 1531 O O . GLU A 1 193 ? -19.641 -12.804 58.484 1.00 58.09 193 GLU A O 1
ATOM 1536 N N . SER A 1 194 ? -19.012 -10.681 58.126 1.00 63.62 194 SER A N 1
ATOM 1537 C CA . SER A 1 194 ? -19.246 -10.250 59.511 1.00 63.62 194 SER A CA 1
ATOM 1538 C C . SER A 1 194 ? -20.726 -10.339 59.903 1.00 63.62 194 SER A C 1
ATOM 1540 O O . SER A 1 194 ? -21.060 -10.894 60.949 1.00 63.62 194 SER A O 1
ATOM 1542 N N . ILE A 1 195 ? -21.626 -9.905 59.014 1.00 57.41 195 ILE A N 1
ATOM 1543 C CA . ILE A 1 195 ? -23.081 -9.960 59.214 1.00 57.41 195 ILE A CA 1
ATOM 1544 C C . ILE A 1 195 ? -23.574 -11.416 59.233 1.00 57.41 195 ILE A C 1
ATOM 1546 O O . ILE A 1 195 ? -24.504 -11.755 59.968 1.00 57.41 195 ILE A O 1
ATOM 1550 N N . LEU A 1 196 ? -22.952 -12.297 58.444 1.00 51.44 196 LEU A N 1
ATOM 1551 C CA . LEU A 1 196 ? -23.263 -13.728 58.437 1.00 51.44 196 LEU A CA 1
ATOM 1552 C C . LEU A 1 196 ? -22.731 -14.451 59.686 1.00 51.44 196 LEU A C 1
ATOM 1554 O O . LEU A 1 196 ? -23.416 -15.327 60.216 1.00 51.44 196 LEU A O 1
ATOM 1558 N N . ASN A 1 197 ? -21.555 -14.076 60.196 1.00 57.03 197 ASN A N 1
ATOM 1559 C CA . ASN A 1 197 ? -20.982 -14.660 61.412 1.00 57.03 197 ASN A CA 1
ATOM 1560 C C . ASN A 1 197 ? -21.700 -14.215 62.692 1.00 57.03 197 ASN A C 1
ATOM 1562 O O . ASN A 1 197 ? -21.894 -15.050 63.579 1.00 57.03 197 ASN A O 1
ATOM 1566 N N . ASP A 1 198 ? -22.182 -12.971 62.766 1.00 54.47 198 ASP A N 1
ATOM 1567 C CA . ASP A 1 198 ? -23.087 -12.533 63.844 1.00 54.47 198 ASP A CA 1
ATOM 1568 C C . ASP A 1 198 ? -24.351 -13.411 63.888 1.00 54.47 198 ASP A C 1
ATOM 1570 O O . ASP A 1 198 ? -24.824 -13.815 64.952 1.00 54.47 198 ASP A O 1
ATOM 1574 N N . ARG A 1 199 ? -24.844 -13.830 62.715 1.00 48.50 199 ARG A N 1
ATOM 1575 C CA . ARG A 1 199 ? -26.002 -14.721 62.592 1.00 48.50 199 ARG A CA 1
ATOM 1576 C C . ARG A 1 199 ? -25.718 -16.139 63.089 1.00 48.50 199 ARG A C 1
ATOM 1578 O O . ARG A 1 199 ? -26.600 -16.739 63.698 1.00 48.50 199 ARG A O 1
ATOM 1585 N N . ASN A 1 200 ? -24.516 -16.679 62.887 1.00 49.53 200 ASN A N 1
ATOM 1586 C CA . ASN A 1 200 ? -24.140 -17.985 63.448 1.00 49.53 200 ASN A CA 1
ATOM 1587 C C . ASN A 1 200 ? -24.077 -17.943 64.985 1.00 49.53 200 ASN A C 1
ATOM 1589 O O . ASN A 1 200 ? -24.415 -18.929 65.640 1.00 49.53 200 ASN A O 1
ATOM 1593 N N . HIS A 1 201 ? -23.720 -16.794 65.565 1.00 46.84 201 HIS A N 1
ATOM 1594 C CA . HIS A 1 201 ? -23.647 -16.624 67.014 1.00 46.84 201 HIS A CA 1
ATOM 1595 C C . HIS A 1 201 ? -25.024 -16.412 67.679 1.00 46.84 201 HIS A C 1
ATOM 1597 O O . HIS A 1 201 ? -25.216 -16.847 68.820 1.00 46.84 201 HIS A O 1
ATOM 1603 N N . ASP A 1 202 ? -25.986 -15.817 66.965 1.00 47.59 202 ASP A N 1
ATOM 1604 C CA . ASP A 1 202 ? -27.377 -15.652 67.421 1.00 47.59 202 ASP A CA 1
ATOM 1605 C C . ASP A 1 202 ? -28.253 -16.890 67.149 1.00 47.59 202 ASP A C 1
ATOM 1607 O O . ASP A 1 202 ? -29.132 -17.231 67.949 1.00 47.59 202 ASP A O 1
ATOM 1611 N N . SER A 1 203 ? -27.971 -17.631 66.072 1.00 43.12 203 SER A N 1
ATOM 1612 C CA . SER A 1 203 ? -28.644 -18.904 65.767 1.00 43.12 203 SER A CA 1
ATOM 1613 C C . SER A 1 203 ? -28.225 -20.010 66.742 1.00 43.12 203 SER A C 1
ATOM 1615 O O . SER A 1 203 ? -29.064 -20.804 67.155 1.00 43.12 203 SER A O 1
ATOM 1617 N N . ALA A 1 204 ? -26.966 -20.013 67.200 1.00 40.47 204 ALA A N 1
ATOM 1618 C CA . ALA A 1 204 ? -26.483 -20.937 68.232 1.00 40.47 204 ALA A CA 1
ATOM 1619 C C . ALA A 1 204 ? -26.987 -20.608 69.654 1.00 40.47 204 ALA A C 1
ATOM 1621 O O . ALA A 1 204 ? -26.863 -21.434 70.554 1.00 40.47 204 ALA A O 1
ATOM 1622 N N . LYS A 1 205 ? -27.564 -19.418 69.879 1.00 39.19 205 LYS A N 1
ATOM 1623 C CA . LYS A 1 205 ? -28.160 -19.017 71.168 1.00 39.19 205 LYS A CA 1
ATOM 1624 C C . LYS A 1 205 ? -29.679 -19.190 71.237 1.00 39.19 205 LYS A C 1
ATOM 1626 O O . LYS A 1 205 ? -30.253 -18.948 72.292 1.00 39.19 205 LYS A O 1
ATOM 1631 N N . SER A 1 206 ? -30.327 -19.607 70.148 1.00 39.72 206 SER A N 1
ATOM 1632 C CA . SER A 1 206 ? -31.794 -19.672 70.068 1.00 39.72 206 SER A CA 1
ATOM 1633 C C . SER A 1 206 ? -32.386 -21.084 70.206 1.00 39.72 206 SER A C 1
ATOM 1635 O O . SER A 1 206 ? -33.606 -21.220 70.157 1.00 39.72 206 SER A O 1
ATOM 1637 N N . GLU A 1 207 ? -31.571 -22.124 70.428 1.00 39.81 207 GLU A N 1
ATOM 1638 C CA . GLU A 1 207 ? -32.069 -23.480 70.742 1.00 39.81 207 GLU A CA 1
ATOM 1639 C C . GLU A 1 207 ? -32.216 -23.777 72.243 1.00 39.81 207 GLU A C 1
ATOM 1641 O O . GLU A 1 207 ? -32.836 -24.774 72.599 1.00 39.81 207 GLU A O 1
ATOM 1646 N N . ASP A 1 208 ? -31.775 -22.882 73.129 1.00 36.50 208 ASP A N 1
ATOM 1647 C CA . ASP A 1 208 ? -32.025 -22.991 74.568 1.00 36.50 208 ASP A CA 1
ATOM 1648 C C . ASP A 1 208 ? -32.515 -21.643 75.102 1.00 36.50 208 ASP A C 1
ATOM 1650 O O . ASP A 1 208 ? -31.730 -20.728 75.323 1.00 36.50 208 ASP A O 1
ATOM 1654 N N . VAL A 1 209 ? -33.833 -21.504 75.268 1.00 35.81 209 VAL A N 1
ATOM 1655 C CA . VAL A 1 209 ? -34.491 -20.916 76.451 1.00 35.81 209 VAL A CA 1
ATOM 1656 C C . VAL A 1 209 ? -35.981 -20.755 76.153 1.00 35.81 209 VAL A C 1
ATOM 1658 O O . VAL A 1 209 ? -36.458 -19.913 75.393 1.00 35.81 209 VAL A O 1
ATOM 1661 N N . HIS A 1 210 ? -36.729 -21.620 76.820 1.00 36.62 210 HIS A N 1
ATOM 1662 C CA . HIS A 1 210 ? -38.163 -21.563 76.985 1.00 36.62 210 HIS A CA 1
ATOM 1663 C C . HIS A 1 210 ? -38.511 -20.467 78.024 1.00 36.62 210 HIS A C 1
ATOM 1665 O O . HIS A 1 210 ? -37.913 -20.420 79.095 1.00 36.62 210 HIS A O 1
ATOM 1671 N N . VAL A 1 211 ? -39.573 -19.696 77.742 1.00 39.09 211 VAL A N 1
ATOM 1672 C CA . VAL A 1 211 ? -40.498 -19.042 78.703 1.00 39.09 211 VAL A CA 1
ATOM 1673 C C . VAL A 1 211 ? -40.212 -17.605 79.225 1.00 39.09 211 VAL A C 1
ATOM 1675 O O . VAL A 1 211 ? -39.249 -17.349 79.934 1.00 39.09 211 VAL A O 1
ATOM 1678 N N . ARG A 1 212 ? -41.264 -16.771 79.038 1.00 34.62 212 ARG A N 1
ATOM 1679 C CA . ARG A 1 212 ? -41.804 -15.632 79.839 1.00 34.62 212 ARG A CA 1
ATOM 1680 C C . ARG A 1 212 ? -41.451 -14.169 79.486 1.00 34.62 212 ARG A C 1
ATOM 1682 O O . ARG A 1 212 ? -40.448 -13.637 79.930 1.00 34.62 212 ARG A O 1
ATOM 1689 N N . THR A 1 213 ? -42.440 -13.536 78.827 1.00 36.50 213 THR A N 1
ATOM 1690 C CA . THR A 1 213 ? -43.168 -12.290 79.204 1.00 36.50 213 THR A CA 1
ATOM 1691 C C . THR A 1 213 ? -42.331 -11.012 79.390 1.00 36.50 213 THR A C 1
ATOM 1693 O O . THR A 1 213 ? -41.507 -10.952 80.286 1.00 36.50 213 THR A O 1
ATOM 1696 N N . THR A 1 214 ? -42.543 -9.939 78.616 1.00 34.19 214 THR A N 1
ATOM 1697 C CA . THR A 1 214 ? -43.620 -8.944 78.832 1.00 34.19 214 THR A CA 1
ATOM 1698 C C . THR A 1 214 ? -44.030 -8.189 77.559 1.00 34.19 214 THR A C 1
ATOM 1700 O O . THR A 1 214 ? -43.233 -7.938 76.663 1.00 34.19 214 THR A O 1
ATOM 1703 N N . ALA A 1 215 ? -45.315 -7.828 77.509 1.00 43.38 215 ALA A N 1
ATOM 1704 C CA . ALA A 1 215 ? -45.964 -7.060 76.455 1.00 43.38 215 ALA A CA 1
ATOM 1705 C C . ALA A 1 215 ? -45.689 -5.549 76.564 1.00 43.38 215 ALA A C 1
ATOM 1707 O O . ALA A 1 215 ? -45.846 -4.989 77.646 1.00 43.38 215 ALA A O 1
ATOM 1708 N N . SER A 1 216 ? -45.314 -4.949 75.428 1.00 36.09 216 SER A N 1
ATOM 1709 C CA . SER A 1 216 ? -45.397 -3.546 74.959 1.00 36.09 216 SER A CA 1
ATOM 1710 C C . SER A 1 216 ? -44.375 -3.503 73.807 1.00 36.09 216 SER A C 1
ATOM 1712 O O . SER A 1 216 ? -43.234 -3.874 74.032 1.00 36.09 216 SER A O 1
ATOM 1714 N N . ASP A 1 217 ? -44.602 -3.151 72.551 1.00 36.78 217 ASP A N 1
ATOM 1715 C CA . ASP A 1 217 ? -45.650 -2.471 71.803 1.00 36.78 217 ASP A CA 1
ATOM 1716 C C . ASP A 1 217 ? -45.243 -2.630 70.311 1.00 36.78 217 ASP A C 1
ATOM 1718 O O . ASP A 1 217 ? -44.052 -2.758 70.017 1.00 36.78 217 ASP A O 1
ATOM 1722 N N . GLY A 1 218 ? -46.197 -2.661 69.380 1.00 36.03 218 GLY A N 1
ATOM 1723 C CA . GLY A 1 218 ? -45.943 -2.832 67.940 1.00 36.03 218 GLY A CA 1
ATOM 1724 C C . GLY A 1 218 ? -46.259 -4.232 67.406 1.00 36.03 218 GLY A C 1
ATOM 1725 O O . GLY A 1 218 ? -45.435 -5.141 67.415 1.00 36.03 218 GLY A O 1
ATOM 1726 N N . ASN A 1 219 ? -47.478 -4.389 66.896 1.00 44.53 219 ASN A N 1
ATOM 1727 C CA . ASN A 1 219 ? -48.023 -5.594 66.272 1.00 44.53 219 ASN A CA 1
ATOM 1728 C C . ASN A 1 219 ? -47.426 -5.818 64.859 1.00 44.53 219 ASN A C 1
ATOM 1730 O O . ASN A 1 219 ? -48.166 -5.928 63.882 1.00 44.53 219 ASN A O 1
ATOM 1734 N N . GLU A 1 220 ? -46.096 -5.793 64.721 1.00 55.44 220 GLU A N 1
ATOM 1735 C CA . GLU A 1 220 ? -45.436 -6.000 63.428 1.00 55.44 220 GLU A CA 1
ATOM 1736 C C . GLU A 1 220 ? -45.460 -7.491 63.042 1.00 55.44 220 GLU A C 1
ATOM 1738 O O . GLU A 1 220 ? -45.136 -8.352 63.872 1.00 55.44 220 GLU A O 1
ATOM 1743 N N . PRO A 1 221 ? -45.821 -7.840 61.793 1.00 61.66 221 PRO A N 1
ATOM 1744 C CA . PRO A 1 221 ? -45.740 -9.216 61.330 1.00 61.66 221 PRO A CA 1
ATOM 1745 C C . PRO A 1 221 ? -44.281 -9.687 61.369 1.00 61.66 221 PRO A C 1
ATOM 1747 O O . PRO A 1 221 ? -43.379 -9.026 60.854 1.00 61.66 221 PRO A O 1
ATOM 1750 N N . ARG A 1 222 ? -44.032 -10.852 61.976 1.00 63.97 222 ARG A N 1
ATOM 1751 C CA . ARG A 1 222 ? -42.702 -11.473 61.979 1.00 63.97 222 ARG A CA 1
ATOM 1752 C C . ARG A 1 222 ? -42.415 -12.076 60.607 1.00 63.97 222 ARG A C 1
ATOM 1754 O O . ARG A 1 222 ? -42.839 -13.193 60.329 1.00 63.97 222 ARG A O 1
ATOM 1761 N N . PHE A 1 223 ? -41.682 -11.348 59.774 1.00 71.75 223 PHE A N 1
ATOM 1762 C CA . PHE A 1 223 ? -41.152 -11.864 58.515 1.00 71.75 223 PHE A CA 1
ATOM 1763 C C . PHE A 1 223 ? -39.778 -12.509 58.727 1.00 71.75 223 PHE A C 1
ATOM 1765 O O . PHE A 1 223 ? -38.957 -12.017 59.501 1.00 71.75 223 PHE A O 1
ATOM 1772 N N . SER A 1 224 ? -39.499 -13.586 57.989 1.00 64.88 224 SER A N 1
ATOM 1773 C CA . SER A 1 224 ? -38.148 -14.166 57.878 1.00 64.88 224 SER A CA 1
ATOM 1774 C C . SER A 1 224 ? -37.154 -13.227 57.166 1.00 64.88 224 SER A C 1
ATOM 1776 O O . SER A 1 224 ? -35.936 -13.414 57.232 1.00 64.88 224 SER A O 1
ATOM 1778 N N . ILE A 1 225 ? -37.688 -12.192 56.512 1.00 70.75 225 ILE A N 1
ATOM 1779 C CA . ILE A 1 225 ? -37.001 -11.184 55.712 1.00 70.75 225 ILE A CA 1
ATOM 1780 C C . ILE A 1 225 ? -37.068 -9.833 56.436 1.00 70.75 225 ILE A C 1
ATOM 1782 O O . ILE A 1 225 ? -38.103 -9.467 56.983 1.00 70.75 225 ILE A O 1
ATOM 1786 N N . SER A 1 226 ? -35.974 -9.068 56.421 1.00 77.62 226 SER A N 1
ATOM 1787 C CA . SER A 1 226 ? -35.920 -7.725 57.021 1.00 77.62 226 SER A CA 1
ATOM 1788 C C . SER A 1 226 ? -35.505 -6.659 56.010 1.00 77.62 226 SER A C 1
ATOM 1790 O O . SER A 1 226 ? -34.951 -6.973 54.956 1.00 77.62 226 SER A O 1
ATOM 1792 N N . ARG A 1 227 ? -35.711 -5.379 56.350 1.00 75.19 227 ARG A N 1
ATOM 1793 C CA . ARG A 1 227 ? -35.328 -4.242 55.492 1.00 75.19 227 ARG A CA 1
ATOM 1794 C C . ARG A 1 227 ? -33.850 -4.274 55.091 1.00 75.19 227 ARG A C 1
ATOM 1796 O O . ARG A 1 227 ? -33.536 -4.061 53.928 1.00 75.19 227 ARG A O 1
ATOM 1803 N N . LYS A 1 228 ? -32.970 -4.667 56.017 1.00 72.81 228 LYS A N 1
ATOM 1804 C CA . LYS A 1 228 ? -31.536 -4.843 55.738 1.00 72.81 228 LYS A CA 1
ATOM 1805 C C . LYS A 1 228 ? -31.282 -5.850 54.610 1.00 72.81 228 LYS A C 1
ATOM 1807 O O . LYS A 1 228 ? -30.441 -5.594 53.762 1.00 72.81 228 LYS A O 1
ATOM 1812 N N . HIS A 1 229 ? -32.039 -6.950 54.553 1.00 72.75 229 HIS A N 1
ATOM 1813 C CA . HIS A 1 229 ? -31.900 -7.937 53.476 1.00 72.75 229 HIS A CA 1
ATOM 1814 C C . HIS A 1 229 ? -32.296 -7.355 52.112 1.00 72.75 229 HIS A C 1
ATOM 1816 O O . HIS A 1 229 ? -31.634 -7.626 51.111 1.00 72.75 229 HIS A O 1
ATOM 1822 N N . LEU A 1 230 ? -33.350 -6.530 52.072 1.00 78.88 230 LEU A N 1
ATOM 1823 C CA . LEU A 1 230 ? -33.766 -5.845 50.848 1.00 78.88 230 LEU A CA 1
ATOM 1824 C C . LEU A 1 230 ? -32.686 -4.869 50.359 1.00 78.88 230 LEU A C 1
ATOM 1826 O O . LEU A 1 230 ? -32.395 -4.842 49.164 1.00 78.88 230 LEU A O 1
ATOM 1830 N N . ASP A 1 231 ? -32.064 -4.119 51.270 1.00 78.00 231 ASP A N 1
ATOM 1831 C CA . ASP A 1 231 ? -30.982 -3.184 50.944 1.00 78.00 231 ASP A CA 1
ATOM 1832 C C . ASP A 1 231 ? -29.732 -3.913 50.424 1.00 78.00 231 ASP A C 1
ATOM 1834 O O . ASP A 1 231 ? -29.163 -3.516 49.404 1.00 78.00 231 ASP A O 1
ATOM 1838 N N . THR A 1 232 ? -29.348 -5.032 51.050 1.00 74.06 232 THR A N 1
ATOM 1839 C CA . THR A 1 232 ? -28.240 -5.880 50.578 1.00 74.06 232 THR A CA 1
ATOM 1840 C C . THR A 1 232 ? -28.498 -6.394 49.165 1.00 74.06 232 THR A C 1
ATOM 1842 O O . THR A 1 232 ? -27.630 -6.322 48.299 1.00 74.06 232 THR A O 1
ATOM 1845 N N . ILE A 1 233 ? -29.709 -6.873 48.888 1.00 76.75 233 ILE A N 1
ATOM 1846 C CA . ILE A 1 233 ? -30.048 -7.428 47.575 1.00 76.75 233 ILE A CA 1
ATOM 1847 C C . ILE A 1 233 ? -30.163 -6.347 46.514 1.00 76.75 233 ILE A C 1
ATOM 1849 O O . ILE A 1 233 ? -29.756 -6.566 45.372 1.00 76.75 233 ILE A O 1
ATOM 1853 N N . ARG A 1 234 ? -30.661 -5.166 46.881 1.00 80.25 234 ARG A N 1
ATOM 1854 C CA . ARG A 1 234 ? -30.636 -3.996 46.009 1.00 80.25 234 ARG A CA 1
ATOM 1855 C C . ARG A 1 234 ? -29.205 -3.680 45.577 1.00 80.25 234 ARG A C 1
ATOM 1857 O O . ARG A 1 234 ? -28.964 -3.566 44.377 1.00 80.25 234 ARG A O 1
ATOM 1864 N N . LEU A 1 235 ? -28.272 -3.600 46.526 1.00 75.44 235 LEU A N 1
ATOM 1865 C CA . LEU A 1 235 ? -26.861 -3.342 46.237 1.00 75.44 235 LEU A CA 1
ATOM 1866 C C . LEU A 1 235 ? -26.256 -4.444 45.349 1.00 75.44 235 LEU A C 1
ATOM 1868 O O . LEU A 1 235 ? -25.558 -4.139 44.381 1.00 75.44 235 LEU A O 1
ATOM 1872 N N . LEU A 1 236 ? -26.571 -5.717 45.616 1.00 72.62 236 LEU A N 1
ATOM 1873 C CA . LEU A 1 236 ? -26.114 -6.851 44.803 1.00 72.62 236 LEU A CA 1
ATOM 1874 C C . LEU A 1 236 ? -26.636 -6.790 43.363 1.00 72.62 236 LEU A C 1
ATOM 1876 O O . LEU A 1 236 ? -25.868 -6.992 42.424 1.00 72.62 236 LEU A O 1
ATOM 1880 N N . CYS A 1 237 ? -27.918 -6.479 43.174 1.00 74.06 237 CYS A N 1
ATOM 1881 C CA . CYS A 1 237 ? -28.533 -6.338 41.855 1.00 74.06 237 CYS A CA 1
ATOM 1882 C C . CYS A 1 237 ? -27.947 -5.152 41.073 1.00 74.06 237 CYS A C 1
ATOM 1884 O O . CYS A 1 237 ? -27.681 -5.278 39.877 1.00 74.06 237 CYS A O 1
ATOM 1886 N N . GLU A 1 238 ? -27.728 -4.005 41.727 1.00 72.19 238 GLU A N 1
ATOM 1887 C CA . GLU A 1 238 ? -27.075 -2.834 41.123 1.00 72.19 238 GLU A CA 1
ATOM 1888 C C . GLU A 1 238 ? -25.636 -3.177 40.689 1.00 72.19 238 GLU A C 1
ATOM 1890 O O . GLU A 1 238 ? -25.285 -3.010 39.519 1.00 72.19 238 GLU A O 1
ATOM 1895 N N . THR A 1 239 ? -24.843 -3.776 41.584 1.00 68.69 239 THR A N 1
ATOM 1896 C CA . THR A 1 239 ? -23.449 -4.187 41.324 1.00 68.69 239 THR A CA 1
ATOM 1897 C C . THR A 1 239 ? -23.350 -5.240 40.213 1.00 68.69 239 THR A C 1
ATOM 1899 O O . THR A 1 239 ? -22.480 -5.171 39.336 1.00 68.69 239 THR A O 1
ATOM 1902 N N . TYR A 1 240 ? -24.264 -6.215 40.201 1.00 70.81 240 TYR A N 1
ATOM 1903 C CA . TYR A 1 240 ? -24.357 -7.219 39.141 1.00 70.81 240 TYR A CA 1
ATOM 1904 C C . TYR A 1 240 ? -24.688 -6.566 37.796 1.00 70.81 240 TYR A C 1
ATOM 1906 O O . TYR A 1 240 ? -24.027 -6.827 36.793 1.00 70.81 240 TYR A O 1
ATOM 1914 N N . TYR A 1 241 ? -25.675 -5.672 37.760 1.00 70.19 241 TYR A N 1
ATOM 1915 C CA . TYR A 1 241 ? -26.092 -5.023 36.521 1.00 70.19 241 TYR A CA 1
ATOM 1916 C C . TYR A 1 241 ? -25.003 -4.113 35.930 1.00 70.19 241 TYR A C 1
ATOM 1918 O O . TYR A 1 241 ? -24.841 -4.059 34.709 1.00 70.19 241 TYR A O 1
ATOM 1926 N N . GLU A 1 242 ? -24.229 -3.421 36.768 1.00 67.12 242 GLU A N 1
ATOM 1927 C CA . GLU A 1 242 ? -23.098 -2.591 36.331 1.00 67.12 242 GLU A CA 1
ATOM 1928 C C . GLU A 1 242 ? -21.916 -3.416 35.805 1.00 67.12 242 GLU A C 1
ATOM 1930 O O . GLU A 1 242 ? -21.265 -3.024 34.831 1.00 67.12 242 GLU A O 1
ATOM 1935 N N . SER A 1 243 ? -21.646 -4.574 36.411 1.00 62.84 243 SER A N 1
ATOM 1936 C CA . SER A 1 243 ? -20.548 -5.458 36.002 1.00 62.84 243 SER A CA 1
ATOM 1937 C C . SER A 1 243 ? -20.854 -6.252 34.725 1.00 62.84 243 SER A C 1
ATOM 1939 O O . SER A 1 243 ? -19.963 -6.412 33.889 1.00 62.84 243 SER A O 1
ATOM 1941 N N . ASN A 1 244 ? -22.109 -6.664 34.507 1.00 60.81 244 ASN A N 1
ATOM 1942 C CA . ASN A 1 244 ? -22.519 -7.467 33.345 1.00 60.81 244 ASN A CA 1
ATOM 1943 C C . ASN A 1 244 ? -22.724 -6.679 32.035 1.00 60.81 244 ASN A C 1
ATOM 1945 O O . ASN A 1 244 ? -22.874 -7.290 30.980 1.00 60.81 244 ASN A O 1
ATOM 1949 N N . GLN A 1 245 ? -22.707 -5.339 32.048 1.00 55.06 245 GLN A N 1
ATOM 1950 C CA . GLN A 1 245 ? -22.697 -4.544 30.803 1.00 55.06 245 GLN A CA 1
ATOM 1951 C C . GLN A 1 245 ? -21.386 -4.677 30.013 1.00 55.06 245 GLN A C 1
ATOM 1953 O O . GLN A 1 245 ? -21.323 -4.285 28.848 1.00 55.06 245 GLN A O 1
ATOM 1958 N N . LYS A 1 246 ? -20.331 -5.223 30.627 1.00 53.00 246 LYS A N 1
ATOM 1959 C CA . LYS A 1 246 ? -19.067 -5.526 29.959 1.00 53.00 246 LYS A CA 1
ATOM 1960 C C . LYS A 1 246 ? -19.029 -7.019 29.659 1.00 53.00 246 LYS A C 1
ATOM 1962 O O . LYS A 1 246 ? -18.874 -7.838 30.555 1.00 53.00 246 LYS A O 1
ATOM 1967 N N . GLU A 1 247 ? -19.146 -7.341 28.378 1.00 45.28 247 GLU A N 1
ATOM 1968 C CA . GLU A 1 247 ? -19.363 -8.657 27.750 1.00 45.28 247 GLU A CA 1
ATOM 1969 C C . GLU A 1 247 ? -18.372 -9.789 28.130 1.00 45.28 247 GLU A C 1
ATOM 1971 O O . GLU A 1 247 ? -18.490 -10.908 27.637 1.00 45.28 247 GLU A O 1
ATOM 1976 N N . SER A 1 248 ? -17.398 -9.545 29.014 1.00 45.19 248 SER A N 1
ATOM 1977 C CA . SER A 1 248 ? -16.252 -10.429 29.255 1.00 45.19 248 SER A CA 1
ATOM 1978 C C . SER A 1 248 ? -16.120 -11.008 30.669 1.00 45.19 248 SER A C 1
ATOM 1980 O O . SER A 1 248 ? -15.083 -11.602 30.957 1.00 45.19 248 SER A O 1
ATOM 1982 N N . ILE A 1 249 ? -17.095 -10.859 31.576 1.00 48.53 249 ILE A N 1
ATOM 1983 C CA . ILE A 1 249 ? -16.961 -11.387 32.950 1.00 48.53 249 ILE A CA 1
ATOM 1984 C C . ILE A 1 249 ? -18.189 -12.212 33.357 1.00 48.53 249 ILE A C 1
ATOM 1986 O O . ILE A 1 249 ? -18.958 -11.845 34.235 1.00 48.53 249 ILE A O 1
ATOM 1990 N N . LYS A 1 250 ? -18.327 -13.407 32.771 1.00 51.25 250 LYS A N 1
ATOM 1991 C CA . LYS A 1 250 ? -19.092 -14.504 33.391 1.00 51.25 250 LYS A CA 1
ATOM 1992 C C . LYS A 1 250 ? -18.252 -15.123 34.516 1.00 51.25 250 LYS A C 1
ATOM 1994 O O . LYS A 1 250 ? -17.750 -16.236 34.379 1.00 51.25 250 LYS A O 1
ATOM 1999 N N . SER A 1 251 ? -17.993 -14.373 35.589 1.00 56.47 251 SER A N 1
ATOM 2000 C CA . SER A 1 251 ? -17.263 -14.915 36.741 1.00 56.47 251 SER A CA 1
ATOM 2001 C C . SER A 1 251 ? -18.161 -15.861 37.545 1.00 56.47 251 SER A C 1
ATOM 2003 O O . SER A 1 251 ? -19.377 -15.684 37.613 1.00 56.47 251 SER A O 1
ATOM 2005 N N . LYS A 1 252 ? -17.554 -16.857 38.201 1.00 53.72 252 LYS A N 1
ATOM 2006 C CA . LYS A 1 252 ? -18.234 -17.746 39.161 1.00 53.72 252 LYS A CA 1
ATOM 2007 C C . LYS A 1 252 ? -18.972 -16.947 40.252 1.00 53.72 252 LYS A C 1
ATOM 2009 O O . LYS A 1 252 ? -20.050 -17.338 40.679 1.00 53.72 252 LYS A O 1
ATOM 2014 N N . THR A 1 253 ? -18.430 -15.790 40.631 1.00 55.28 253 THR A N 1
ATOM 2015 C CA . THR A 1 253 ? -19.033 -14.853 41.587 1.00 55.28 253 THR A CA 1
ATOM 2016 C C . THR A 1 253 ? -20.350 -14.263 41.080 1.00 55.28 253 THR A C 1
ATOM 2018 O O . THR A 1 253 ? -21.311 -14.213 41.838 1.00 55.28 253 THR A O 1
ATOM 2021 N N . ALA A 1 254 ? -20.446 -13.884 39.800 1.00 62.25 254 ALA A N 1
ATOM 2022 C CA . ALA A 1 254 ? -21.688 -13.357 39.226 1.00 62.25 254 ALA A CA 1
ATOM 2023 C C . ALA A 1 254 ? -22.818 -14.403 39.237 1.00 62.25 254 ALA A C 1
ATOM 2025 O O . ALA A 1 254 ? -23.968 -14.069 39.510 1.00 62.25 254 ALA A O 1
ATOM 2026 N N . HIS A 1 255 ? -22.482 -15.676 39.004 1.00 63.31 255 HIS A N 1
ATOM 2027 C CA . HIS A 1 255 ? -23.446 -16.775 39.082 1.00 63.31 255 HIS A CA 1
ATOM 2028 C C . HIS A 1 255 ? -23.958 -17.006 40.511 1.00 63.31 255 HIS A C 1
ATOM 2030 O O . HIS A 1 255 ? -25.156 -17.186 40.706 1.00 63.31 255 HIS A O 1
ATOM 2036 N N . ASN A 1 256 ? -23.071 -16.940 41.509 1.00 63.44 256 ASN A N 1
ATOM 2037 C CA . ASN A 1 256 ? -23.457 -17.064 42.916 1.00 63.44 256 ASN A CA 1
ATOM 2038 C C . ASN A 1 256 ? -24.371 -15.905 43.355 1.00 63.44 256 ASN A C 1
ATOM 2040 O O . ASN A 1 256 ? -25.371 -16.137 44.024 1.00 63.44 256 ASN A O 1
ATOM 2044 N N . VAL A 1 257 ? -24.075 -14.671 42.928 1.00 68.12 257 VAL A N 1
ATOM 2045 C CA . VAL A 1 257 ? -24.924 -13.499 43.216 1.00 68.12 257 VAL A CA 1
ATOM 2046 C C . VAL A 1 257 ? -26.316 -13.657 42.599 1.00 68.12 257 VAL A C 1
ATOM 2048 O O . VAL A 1 257 ? -27.318 -13.403 43.260 1.00 68.12 257 VAL A O 1
ATOM 2051 N N . GLU A 1 258 ? -26.400 -14.123 41.352 1.00 71.19 258 GLU A N 1
ATOM 2052 C CA . GLU A 1 258 ? -27.682 -14.389 40.693 1.00 71.19 258 GLU A CA 1
ATOM 2053 C C . GLU A 1 258 ? -28.494 -15.482 41.412 1.00 71.19 258 GLU A C 1
ATOM 2055 O O . GLU A 1 258 ? -29.714 -15.360 41.537 1.00 71.19 258 GLU A O 1
ATOM 2060 N N . GLN A 1 259 ? -27.831 -16.533 41.907 1.00 71.88 259 GLN A N 1
ATOM 2061 C CA . GLN A 1 259 ? -28.477 -17.589 42.691 1.00 71.88 259 GLN A CA 1
ATOM 2062 C C . GLN A 1 259 ? -29.026 -17.070 44.023 1.00 71.88 259 GLN A C 1
ATOM 2064 O O . GLN A 1 259 ? -30.168 -17.379 44.352 1.00 71.88 259 GLN A O 1
ATOM 2069 N N . GLU A 1 260 ? -28.280 -16.238 44.752 1.00 71.31 260 GLU A N 1
ATOM 2070 C CA . GLU A 1 260 ? -28.753 -15.662 46.019 1.00 71.31 260 GLU A CA 1
ATOM 2071 C C . GLU A 1 260 ? -29.947 -14.720 45.828 1.00 71.31 260 GLU A C 1
ATOM 2073 O O . GLU A 1 260 ? -30.929 -14.793 46.570 1.00 71.31 260 GLU A O 1
ATOM 2078 N N . ILE A 1 261 ? -29.929 -13.893 44.775 1.00 75.44 261 ILE A N 1
ATOM 2079 C CA . ILE A 1 261 ? -31.079 -13.046 44.421 1.00 75.44 261 ILE A CA 1
ATOM 2080 C C . ILE A 1 261 ? -32.310 -13.920 44.143 1.00 75.44 261 ILE A C 1
ATOM 2082 O O . ILE A 1 261 ? -33.394 -13.642 44.656 1.00 75.44 261 ILE A O 1
ATOM 2086 N N . LYS A 1 262 ? -32.149 -15.006 43.374 1.00 79.19 262 LYS A N 1
ATOM 2087 C CA . LYS A 1 262 ? -33.237 -15.949 43.075 1.00 79.19 262 LYS A CA 1
ATOM 2088 C C . LYS A 1 262 ? -33.755 -16.649 44.330 1.00 79.19 262 LYS A C 1
ATOM 2090 O O . LYS A 1 262 ? -34.966 -16.747 44.496 1.00 79.19 262 LYS A O 1
ATOM 2095 N N . ASN A 1 263 ? -32.874 -17.101 45.220 1.00 78.75 263 ASN A N 1
ATOM 2096 C CA . ASN A 1 263 ? -33.263 -17.745 46.477 1.00 78.75 263 ASN A CA 1
ATOM 2097 C C . ASN A 1 263 ? -34.120 -16.817 47.343 1.00 78.75 263 ASN A C 1
ATOM 2099 O O . ASN A 1 263 ? -35.116 -17.251 47.917 1.00 78.75 263 ASN A O 1
ATOM 2103 N N . PHE A 1 264 ? -33.770 -15.532 47.391 1.00 76.50 264 PHE A N 1
ATOM 2104 C CA . PHE A 1 264 ? -34.522 -14.551 48.158 1.00 76.50 264 PHE A CA 1
ATOM 2105 C C . PHE A 1 264 ? -35.874 -14.202 47.539 1.00 76.50 264 PHE A C 1
ATOM 2107 O O . PHE A 1 264 ? -36.880 -14.172 48.241 1.00 76.50 264 PHE A O 1
ATOM 2114 N N . VAL A 1 265 ? -35.912 -13.975 46.225 1.00 78.31 265 VAL A N 1
ATOM 2115 C CA . VAL A 1 265 ? -37.156 -13.688 45.493 1.00 7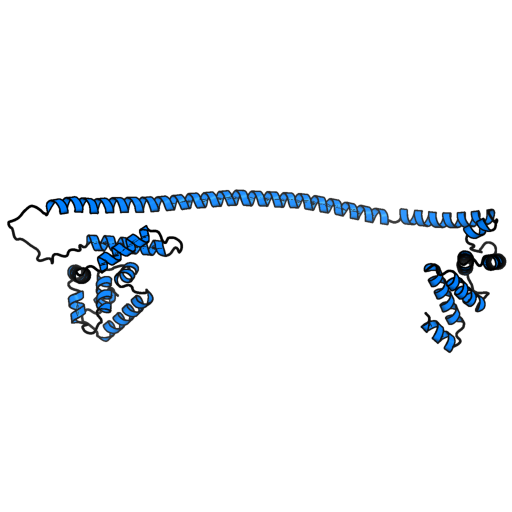8.31 265 VAL A CA 1
ATOM 2116 C C . VAL A 1 265 ? -38.135 -14.860 45.587 1.00 78.31 265 VAL A C 1
ATOM 2118 O O . VAL A 1 265 ? -39.340 -14.651 45.695 1.00 78.31 265 VAL A O 1
ATOM 2121 N N . ASN A 1 266 ? -37.620 -16.091 45.583 1.00 80.50 266 ASN A N 1
ATOM 2122 C CA . ASN A 1 266 ? -38.420 -17.307 45.699 1.00 80.50 266 ASN A CA 1
ATOM 2123 C C . ASN A 1 266 ? -38.902 -17.594 47.132 1.00 80.50 266 ASN A C 1
ATOM 2125 O O . ASN A 1 266 ? -39.632 -18.567 47.333 1.00 80.50 266 ASN A O 1
ATOM 2129 N N . ASN A 1 267 ? -38.515 -16.791 48.130 1.00 80.88 267 ASN A N 1
ATOM 2130 C CA . ASN A 1 267 ? -39.038 -16.942 49.481 1.00 80.88 267 ASN A CA 1
ATOM 2131 C C . ASN A 1 267 ? -40.548 -16.606 49.486 1.00 80.88 267 ASN A C 1
ATOM 2133 O O . ASN A 1 267 ? -40.931 -15.525 49.033 1.00 80.88 267 ASN A O 1
ATOM 2137 N N . PRO A 1 268 ? -41.419 -17.491 50.010 1.00 76.38 268 PRO A N 1
ATOM 2138 C CA . PRO A 1 268 ? -42.869 -17.278 50.020 1.00 76.38 268 PRO A CA 1
ATOM 2139 C C . PRO A 1 268 ? -43.306 -16.000 50.756 1.00 76.38 268 PRO A C 1
ATOM 2141 O O . PRO A 1 268 ? -44.332 -15.417 50.407 1.00 76.38 268 PRO A O 1
ATOM 2144 N N . ASP A 1 269 ? -42.519 -15.525 51.723 1.00 82.56 269 ASP A N 1
ATOM 2145 C CA . ASP A 1 269 ? -42.811 -14.310 52.488 1.00 82.56 269 ASP A CA 1
ATOM 2146 C C . ASP A 1 269 ? -42.436 -13.026 51.737 1.00 82.56 269 ASP A C 1
ATOM 2148 O O . ASP A 1 269 ? -42.868 -11.941 52.124 1.00 82.56 269 ASP A O 1
ATOM 2152 N N . PHE A 1 270 ? -41.631 -13.115 50.673 1.00 84.25 270 PHE A N 1
ATOM 2153 C CA . PHE A 1 270 ? -41.005 -11.959 50.030 1.00 84.25 270 PHE A CA 1
ATOM 2154 C C . PHE A 1 270 ? -42.025 -10.953 49.494 1.00 84.25 270 PHE A C 1
ATOM 2156 O O . PHE A 1 270 ? -41.918 -9.752 49.746 1.00 84.25 270 PHE A O 1
ATOM 2163 N N . GLN A 1 271 ? -43.056 -11.441 48.805 1.00 84.06 271 GLN A N 1
ATOM 2164 C CA . GLN A 1 271 ? -44.086 -10.580 48.233 1.00 84.06 271 GLN A CA 1
ATOM 2165 C C . GLN A 1 271 ? -44.908 -9.871 49.319 1.00 84.06 271 GLN A C 1
ATOM 2167 O O . GLN A 1 271 ? -45.170 -8.672 49.213 1.00 84.06 271 GLN A O 1
ATOM 2172 N N . THR A 1 272 ? -45.280 -10.604 50.369 1.00 86.12 272 THR A N 1
ATOM 2173 C CA . THR A 1 272 ? -46.030 -10.078 51.518 1.00 86.12 272 THR A CA 1
ATOM 2174 C C . THR A 1 272 ? -45.197 -9.061 52.294 1.00 86.12 272 THR A C 1
ATOM 2176 O O . THR A 1 272 ? -45.711 -8.025 52.710 1.00 86.12 272 THR A O 1
ATOM 2179 N N . PHE A 1 273 ? -43.896 -9.319 52.436 1.00 87.00 273 PHE A N 1
ATOM 2180 C CA . PHE A 1 273 ? -42.945 -8.409 53.059 1.00 87.00 273 PHE A CA 1
ATOM 2181 C C . PHE A 1 273 ? -42.807 -7.096 52.275 1.00 87.00 273 PHE A C 1
ATOM 2183 O O . PHE A 1 273 ? -42.871 -6.025 52.874 1.00 87.00 273 PHE A O 1
ATOM 2190 N N . LEU A 1 274 ? -42.662 -7.148 50.944 1.00 88.12 274 LEU A N 1
ATOM 2191 C CA . LEU A 1 274 ? -42.580 -5.938 50.116 1.00 88.12 274 LEU A CA 1
ATOM 2192 C C . LEU A 1 274 ? -43.845 -5.081 50.217 1.00 88.12 274 LEU A C 1
ATOM 2194 O O . LEU A 1 274 ? -43.758 -3.856 50.270 1.00 88.12 274 LEU A O 1
ATOM 2198 N N . GLU A 1 275 ? -45.015 -5.715 50.238 1.00 90.00 275 GLU A N 1
ATOM 2199 C CA . GLU A 1 275 ? -46.293 -5.022 50.384 1.00 90.00 275 GLU A CA 1
ATOM 2200 C C . GLU A 1 275 ? -46.440 -4.381 51.766 1.00 90.00 275 GLU A C 1
ATOM 2202 O O . GLU A 1 275 ? -46.764 -3.197 51.850 1.00 90.00 275 GLU A O 1
ATOM 2207 N N . TYR A 1 276 ? -46.110 -5.121 52.830 1.00 89.38 276 TYR A N 1
ATOM 2208 C CA . TYR A 1 276 ? -46.061 -4.591 54.193 1.00 89.38 276 TYR A CA 1
ATOM 2209 C C . TYR A 1 276 ? -45.136 -3.377 54.298 1.00 89.38 276 TYR A C 1
ATOM 2211 O O . TYR A 1 276 ? -45.521 -2.348 54.849 1.00 89.38 276 TYR A O 1
ATOM 2219 N N . LEU A 1 277 ? -43.929 -3.485 53.741 1.00 87.69 277 LEU A N 1
ATOM 2220 C CA . LEU A 1 277 ? -42.931 -2.423 53.781 1.00 87.69 277 LEU A CA 1
ATOM 2221 C C . LEU A 1 277 ? -43.385 -1.188 52.993 1.00 87.69 277 LEU A C 1
ATOM 2223 O O . LEU A 1 277 ? -43.212 -0.057 53.435 1.00 87.69 277 LEU A O 1
ATOM 2227 N N . ALA A 1 278 ? -43.996 -1.388 51.824 1.00 88.38 278 ALA A N 1
ATOM 2228 C CA . ALA A 1 278 ? -44.509 -0.286 51.021 1.00 88.38 278 ALA A CA 1
ATOM 2229 C C . ALA A 1 278 ? -45.642 0.458 51.738 1.00 88.38 278 ALA A C 1
ATOM 2231 O O . ALA A 1 278 ? -45.674 1.690 51.705 1.00 88.38 278 ALA A O 1
ATOM 2232 N N . ASP A 1 279 ? -46.537 -0.271 52.405 1.00 90.12 279 ASP A N 1
ATOM 2233 C CA . ASP A 1 279 ? -47.625 0.309 53.188 1.00 90.12 279 ASP A CA 1
ATOM 2234 C C . ASP A 1 279 ? -47.137 1.012 54.457 1.00 90.12 279 ASP A C 1
ATOM 2236 O O . ASP A 1 279 ? -47.638 2.095 54.771 1.00 90.12 279 ASP A O 1
ATOM 2240 N N . SER A 1 280 ? -46.155 0.450 55.164 1.00 85.50 280 SER A N 1
ATOM 2241 C CA . SER A 1 280 ? -45.606 1.065 56.375 1.00 85.50 280 SER A CA 1
ATOM 2242 C C . SER A 1 280 ? -44.814 2.340 56.071 1.00 85.50 280 SER A C 1
ATOM 2244 O O . SER A 1 280 ? -44.896 3.304 56.828 1.00 85.50 280 SER A O 1
ATOM 2246 N N . GLU A 1 281 ? -44.110 2.396 54.936 1.00 84.31 281 GLU A N 1
ATOM 2247 C CA . GLU A 1 281 ? -43.291 3.555 54.556 1.00 84.31 281 GLU A CA 1
ATOM 2248 C C . GLU A 1 281 ? -44.061 4.659 53.823 1.00 84.31 281 GLU A C 1
ATOM 2250 O O . GLU A 1 281 ? -43.642 5.816 53.847 1.00 84.31 281 GLU A O 1
ATOM 2255 N N . ASN A 1 282 ? -45.181 4.334 53.172 1.00 85.31 282 ASN A N 1
ATOM 2256 C CA . ASN A 1 282 ? -45.911 5.272 52.317 1.00 85.31 282 ASN A CA 1
ATOM 2257 C C . ASN A 1 282 ? -47.399 5.374 52.691 1.00 85.31 282 ASN A C 1
ATOM 2259 O O . ASN A 1 282 ? -48.268 5.336 51.827 1.00 85.31 282 ASN A O 1
ATOM 2263 N N . ASN A 1 283 ? -47.734 5.523 53.976 1.00 86.88 283 ASN A N 1
ATOM 2264 C CA . ASN A 1 283 ? -49.108 5.803 54.428 1.00 86.88 283 ASN A CA 1
ATOM 2265 C C . ASN A 1 283 ? -50.170 4.813 53.890 1.00 86.88 283 ASN A C 1
ATOM 2267 O O . ASN A 1 283 ? -51.259 5.222 53.482 1.00 86.88 283 ASN A O 1
ATOM 2271 N N . CY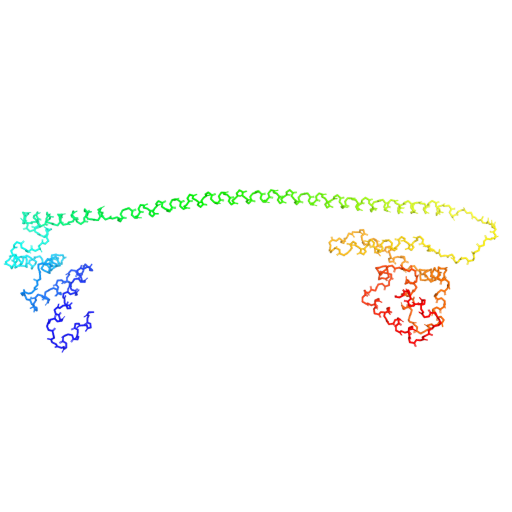S A 1 284 ? -49.874 3.513 53.879 1.00 89.69 284 CYS A N 1
ATOM 2272 C CA . CYS A 1 284 ? -50.753 2.465 53.345 1.00 89.69 284 CYS A CA 1
ATOM 2273 C C . CYS A 1 284 ? -51.063 2.620 51.838 1.00 89.69 284 CYS A C 1
ATOM 2275 O O . CYS A 1 284 ? -52.196 2.384 51.398 1.00 89.69 284 CYS A O 1
ATOM 2277 N N . ILE A 1 285 ? -50.078 3.066 51.046 1.00 90.56 285 ILE A N 1
ATOM 2278 C CA . ILE A 1 285 ? -50.230 3.351 49.611 1.00 90.56 285 ILE A CA 1
ATOM 2279 C C . ILE A 1 285 ? -50.763 2.161 48.807 1.00 90.56 285 ILE A C 1
ATOM 2281 O O . ILE A 1 285 ? -51.581 2.360 47.911 1.00 90.56 285 ILE A O 1
ATOM 2285 N N . ILE A 1 286 ? -50.352 0.931 49.114 1.00 92.12 286 ILE A N 1
ATOM 2286 C CA . ILE A 1 286 ? -50.748 -0.275 48.382 1.00 92.12 286 ILE A CA 1
ATOM 2287 C C . ILE A 1 286 ? -52.197 -0.613 48.682 1.00 92.12 286 ILE A C 1
ATOM 2289 O O . ILE A 1 286 ? -52.980 -0.846 47.758 1.00 92.12 286 ILE A O 1
ATOM 2293 N N . ASN A 1 287 ? -52.589 -0.537 49.952 1.00 91.12 287 ASN A N 1
ATOM 2294 C CA . ASN A 1 287 ? -53.980 -0.689 50.361 1.00 91.12 287 ASN A CA 1
ATOM 2295 C C . ASN A 1 287 ? -54.900 0.343 49.681 1.00 91.12 287 ASN A C 1
ATOM 2297 O O . ASN A 1 287 ? -55.969 -0.015 49.171 1.00 91.12 287 ASN A O 1
ATOM 2301 N N . ARG A 1 288 ? -54.490 1.618 49.606 1.00 92.06 288 ARG A N 1
ATOM 2302 C CA . ARG A 1 288 ? -55.251 2.654 48.878 1.00 92.06 288 ARG A CA 1
ATOM 2303 C C . ARG A 1 288 ? -55.284 2.383 47.373 1.00 92.06 288 ARG A C 1
ATOM 2305 O O . ARG A 1 288 ? -56.348 2.499 46.761 1.00 92.06 288 ARG A O 1
ATOM 2312 N N . PHE A 1 289 ? -54.158 1.971 46.794 1.00 92.88 289 PHE A N 1
ATOM 2313 C CA . PHE A 1 289 ? -54.026 1.689 45.367 1.00 92.88 289 PHE A CA 1
ATOM 2314 C C . PHE A 1 289 ? -54.903 0.512 44.929 1.00 92.88 289 PHE A C 1
ATOM 2316 O O . PHE A 1 289 ? -55.670 0.656 43.982 1.00 92.88 289 PHE A O 1
ATOM 2323 N N . ARG A 1 290 ? -54.897 -0.616 45.654 1.00 92.62 290 ARG A N 1
ATOM 2324 C CA . ARG A 1 290 ? -55.769 -1.775 45.370 1.00 92.62 290 ARG A CA 1
ATOM 2325 C C . ARG A 1 290 ? -57.257 -1.427 45.448 1.00 92.62 290 ARG A C 1
ATOM 2327 O O . ARG A 1 290 ? -58.036 -1.888 44.618 1.00 92.62 290 ARG A O 1
ATOM 2334 N N . ARG A 1 291 ? -57.661 -0.590 46.412 1.00 92.44 291 ARG A N 1
ATOM 2335 C CA . ARG A 1 291 ? -59.059 -0.139 46.552 1.00 92.44 291 ARG A CA 1
ATOM 2336 C C . ARG A 1 291 ? -59.520 0.748 45.400 1.00 92.44 291 ARG A C 1
ATOM 2338 O O . ARG A 1 291 ? -60.664 0.635 44.975 1.00 92.44 291 ARG A O 1
ATOM 2345 N N . GLN A 1 292 ? -58.657 1.647 44.937 1.00 91.88 292 GLN A N 1
ATOM 2346 C CA . GLN A 1 292 ? -58.993 2.618 43.893 1.00 91.88 292 GLN A CA 1
ATOM 2347 C C . GLN A 1 292 ? -58.761 2.067 42.477 1.00 91.88 292 GLN A C 1
ATOM 2349 O O . GLN A 1 292 ? -59.360 2.564 41.527 1.00 91.88 292 GLN A O 1
ATOM 2354 N N . MET A 1 293 ? -57.941 1.022 42.331 1.00 90.94 293 MET A N 1
ATOM 2355 C CA . MET A 1 293 ? -57.565 0.422 41.045 1.00 90.94 293 MET A CA 1
ATOM 2356 C C . MET A 1 293 ? -57.794 -1.106 40.972 1.00 90.94 293 MET A C 1
ATOM 2358 O O . MET A 1 293 ? -56.918 -1.807 40.469 1.00 90.94 293 MET A O 1
ATOM 2362 N N . PRO A 1 294 ? -58.958 -1.664 41.370 1.00 86.94 294 PRO A N 1
ATOM 2363 C CA . PRO A 1 294 ? -59.148 -3.111 41.571 1.00 86.94 294 PRO A CA 1
ATOM 2364 C C . PRO A 1 294 ? -59.007 -3.995 40.311 1.00 86.94 294 PRO A C 1
ATOM 2366 O O . PRO A 1 294 ? -58.938 -5.212 40.431 1.00 86.94 294 PRO A O 1
ATOM 2369 N N . GLY A 1 295 ? -58.948 -3.415 39.106 1.00 85.12 295 GLY A N 1
ATOM 2370 C CA . GLY A 1 295 ? -58.866 -4.135 37.824 1.00 85.12 295 GLY A CA 1
ATOM 2371 C C . GLY A 1 295 ? -57.452 -4.331 37.256 1.00 85.12 295 GLY A C 1
ATOM 2372 O O . GLY A 1 295 ? -57.306 -4.595 36.058 1.00 85.12 295 GLY A O 1
ATOM 2373 N N . LEU A 1 296 ? -56.404 -4.124 38.054 1.00 90.12 296 LEU A N 1
ATOM 2374 C CA . LEU A 1 296 ? -55.020 -4.359 37.635 1.00 90.12 296 LEU A CA 1
ATOM 2375 C C . LEU A 1 296 ? -54.611 -5.826 37.820 1.00 90.12 296 LEU A C 1
ATOM 2377 O O . LEU A 1 296 ? -55.126 -6.533 38.679 1.00 90.12 296 LEU A O 1
ATOM 2381 N N . SER A 1 297 ? -53.672 -6.278 36.991 1.00 89.88 297 SER A N 1
ATOM 2382 C CA . SER A 1 297 ? -53.059 -7.606 37.128 1.00 89.88 297 SER A CA 1
ATOM 2383 C C . SER A 1 297 ? -52.075 -7.658 38.301 1.00 89.88 297 SER A C 1
ATOM 2385 O O . SER A 1 297 ? -51.458 -6.645 38.631 1.00 89.88 297 SER A O 1
ATOM 2387 N N . ASP A 1 298 ? -51.838 -8.845 38.864 1.00 87.31 298 ASP A N 1
ATOM 2388 C CA . ASP A 1 298 ? -50.884 -9.037 39.973 1.00 87.31 298 ASP A CA 1
ATOM 2389 C C . ASP A 1 298 ? -49.488 -8.487 39.652 1.00 87.31 298 ASP A C 1
ATOM 2391 O O . ASP A 1 298 ? -48.867 -7.823 40.478 1.00 87.31 298 ASP A O 1
ATOM 2395 N N . LYS A 1 299 ? -49.032 -8.655 38.404 1.00 87.88 299 LYS A N 1
ATOM 2396 C CA . LYS A 1 299 ? -47.761 -8.085 37.927 1.00 87.88 299 LYS A CA 1
ATOM 2397 C C . LYS A 1 299 ? -47.746 -6.554 37.937 1.00 87.88 299 LYS A C 1
ATOM 2399 O O . LYS A 1 299 ? -46.712 -5.953 38.210 1.00 87.88 299 LYS A O 1
ATOM 2404 N N . GLU A 1 300 ? -48.868 -5.905 37.619 1.00 91.12 300 GLU A N 1
ATOM 2405 C CA . GLU A 1 300 ? -48.978 -4.441 37.689 1.00 91.12 300 GLU A CA 1
ATOM 2406 C C . GLU A 1 300 ? -48.900 -3.965 39.147 1.00 91.12 300 GLU A C 1
ATOM 2408 O O . GLU A 1 300 ? -48.184 -3.005 39.429 1.00 91.12 300 GLU A O 1
ATOM 2413 N N . TYR A 1 301 ? -49.547 -4.670 40.080 1.00 92.00 301 TYR A N 1
ATOM 2414 C CA . TYR A 1 301 ? -49.423 -4.377 41.511 1.00 92.00 301 TYR A CA 1
ATOM 2415 C C . TYR A 1 301 ? -47.999 -4.580 42.030 1.00 92.00 301 TYR A C 1
ATOM 2417 O O . TYR A 1 301 ? -47.473 -3.703 42.709 1.00 92.00 301 TYR A O 1
ATOM 2425 N N . GLN A 1 302 ? -47.340 -5.676 41.657 1.00 89.75 302 GLN A N 1
ATOM 2426 C CA . GLN A 1 302 ? -45.945 -5.953 42.015 1.00 89.75 302 GLN A CA 1
ATOM 2427 C C . GLN A 1 302 ? -44.991 -4.847 41.557 1.00 89.75 302 GLN A C 1
ATOM 2429 O O . GLN A 1 302 ? -44.187 -4.346 42.343 1.00 89.75 302 GLN A O 1
ATOM 2434 N N . ILE A 1 303 ? -45.118 -4.411 40.300 1.00 91.38 303 ILE A N 1
ATOM 2435 C CA . ILE A 1 303 ? -44.310 -3.312 39.762 1.00 91.38 303 ILE A CA 1
ATOM 2436 C C . ILE A 1 303 ? -44.571 -2.023 40.542 1.00 91.38 303 ILE A C 1
ATOM 2438 O O . ILE A 1 303 ? -43.617 -1.305 40.838 1.00 91.38 303 ILE A O 1
ATOM 2442 N N . PHE A 1 304 ? -45.830 -1.733 40.886 1.00 93.06 304 PHE A N 1
ATOM 2443 C CA . PHE A 1 304 ? -46.180 -0.554 41.676 1.00 93.06 304 PHE A CA 1
ATOM 2444 C C . PHE A 1 304 ? -45.580 -0.599 43.086 1.00 93.06 304 PHE A C 1
ATOM 2446 O O . PHE A 1 304 ? -44.966 0.384 43.488 1.00 93.06 304 PHE A O 1
ATOM 2453 N N . ILE A 1 305 ? -45.659 -1.740 43.783 1.00 92.62 305 ILE A N 1
ATOM 2454 C CA . ILE A 1 305 ? -45.055 -1.955 45.113 1.00 92.62 305 ILE A CA 1
ATOM 2455 C C . ILE A 1 305 ? -43.549 -1.665 45.080 1.00 92.62 305 ILE A C 1
ATOM 2457 O O . ILE A 1 305 ? -43.023 -0.893 45.886 1.00 92.62 305 ILE A O 1
ATOM 2461 N N . CYS A 1 306 ? -42.834 -2.226 44.105 1.00 90.56 306 CYS A N 1
ATOM 2462 C CA . CYS A 1 306 ? -41.400 -1.974 43.966 1.00 90.56 306 CYS A CA 1
ATOM 2463 C C . CYS A 1 306 ? -41.090 -0.515 43.596 1.00 90.56 306 CYS A C 1
ATOM 2465 O O . CYS A 1 306 ? -40.088 0.044 44.043 1.00 90.56 306 CYS A O 1
ATOM 2467 N N . SER A 1 307 ? -41.956 0.113 42.801 1.00 90.25 307 SER A N 1
ATOM 2468 C CA . SER A 1 307 ? -41.881 1.532 42.454 1.00 90.25 307 SER A CA 1
ATOM 2469 C C . SER A 1 307 ? -42.085 2.446 43.670 1.00 90.25 307 SER A C 1
ATOM 2471 O O . SER A 1 307 ? -41.329 3.404 43.833 1.00 90.25 307 SER A O 1
ATOM 2473 N N . SER A 1 308 ? -43.041 2.143 44.557 1.00 90.81 308 SER A N 1
ATOM 2474 C CA . SER A 1 308 ? -43.276 2.917 45.786 1.00 90.81 308 SER A CA 1
ATOM 2475 C C . SER A 1 308 ? -42.122 2.816 46.778 1.00 90.81 308 SER A C 1
ATOM 2477 O O . SER A 1 308 ? -41.808 3.786 47.462 1.00 90.81 308 SER A O 1
ATOM 2479 N N . LEU A 1 309 ? -41.418 1.681 46.784 1.00 88.94 309 LEU A N 1
ATOM 2480 C CA . LEU A 1 309 ? -40.179 1.476 47.544 1.00 88.94 309 LEU A CA 1
ATOM 2481 C C . LEU A 1 309 ? -38.938 2.093 46.872 1.00 88.94 309 LEU A C 1
ATOM 2483 O O . LEU A 1 309 ? -37.822 1.939 47.364 1.00 88.94 309 LEU A O 1
ATOM 2487 N N . ARG A 1 310 ? -39.110 2.788 45.738 1.00 87.94 310 ARG A N 1
ATOM 2488 C CA . ARG A 1 310 ? -38.033 3.412 44.950 1.00 87.94 310 ARG A CA 1
ATOM 2489 C C . ARG A 1 310 ? -36.925 2.432 44.564 1.00 87.94 310 ARG A C 1
ATOM 2491 O O . ARG A 1 310 ? -35.753 2.808 44.488 1.00 87.94 310 ARG A O 1
ATOM 2498 N N . LEU A 1 311 ? -37.293 1.179 44.294 1.00 87.44 311 LEU A N 1
ATOM 2499 C CA . LEU A 1 311 ? -36.328 0.192 43.838 1.00 87.44 311 LEU A CA 1
ATOM 2500 C C . LEU A 1 311 ? -35.816 0.563 42.432 1.00 87.44 311 LEU A C 1
ATOM 2502 O O . LEU A 1 311 ? -36.609 0.907 41.544 1.00 87.44 311 LEU A O 1
ATOM 2506 N N . PRO A 1 312 ? -34.495 0.496 42.201 1.00 85.06 312 PRO A N 1
ATOM 2507 C CA . PRO A 1 312 ? -33.909 0.759 40.896 1.00 85.06 312 PRO A CA 1
ATOM 2508 C C . PRO A 1 312 ? -34.433 -0.204 39.833 1.00 85.06 312 PRO A C 1
ATOM 2510 O O . PRO A 1 312 ? -34.701 -1.375 40.098 1.00 85.06 312 PRO A O 1
ATOM 2513 N N . VAL A 1 313 ? -34.505 0.273 38.588 1.00 85.88 313 VAL A N 1
ATOM 2514 C CA . VAL A 1 313 ? -34.965 -0.527 37.440 1.00 85.88 313 VAL A CA 1
ATOM 2515 C C . VAL A 1 313 ? -34.242 -1.880 37.334 1.00 85.88 313 VAL A C 1
ATOM 2517 O O . VAL A 1 313 ? -34.948 -2.874 37.202 1.00 85.88 313 VAL A O 1
ATOM 2520 N N . PRO A 1 314 ? -32.899 -1.973 37.438 1.00 81.94 314 PRO A N 1
ATOM 2521 C CA . PRO A 1 314 ? -32.201 -3.262 37.412 1.00 81.94 314 PRO A CA 1
ATOM 2522 C C . PRO A 1 314 ? -32.727 -4.290 38.419 1.00 81.94 314 PRO A C 1
ATOM 2524 O O . PRO A 1 314 ? -32.907 -5.450 38.066 1.00 81.94 314 PRO A O 1
ATOM 2527 N N . VAL A 1 315 ? -33.039 -3.846 39.638 1.00 83.62 315 VAL A N 1
ATOM 2528 C CA . VAL A 1 315 ? -33.545 -4.698 40.722 1.00 83.62 315 VAL A CA 1
ATOM 2529 C C . VAL A 1 315 ? -34.919 -5.257 40.366 1.00 83.62 315 VAL A C 1
ATOM 2531 O O . VAL A 1 315 ? -35.147 -6.457 40.460 1.00 83.62 315 VAL A O 1
ATOM 2534 N N . ILE A 1 316 ? -35.819 -4.403 39.868 1.00 87.06 316 ILE A N 1
ATOM 2535 C CA . ILE A 1 316 ? -37.174 -4.807 39.458 1.00 87.06 316 ILE A CA 1
ATOM 2536 C C . ILE A 1 316 ? -37.120 -5.816 38.305 1.00 87.06 316 ILE A C 1
ATOM 2538 O O . ILE A 1 316 ? -37.903 -6.763 38.274 1.00 87.06 316 ILE A O 1
ATOM 2542 N N . LEU A 1 317 ? -36.198 -5.627 37.355 1.00 86.31 317 LEU A N 1
ATOM 2543 C CA . LEU A 1 317 ? -36.017 -6.569 36.249 1.00 86.31 317 LEU A CA 1
ATOM 2544 C C . LEU A 1 317 ? -35.555 -7.940 36.753 1.00 86.31 317 LEU A C 1
ATOM 2546 O O . LEU A 1 317 ? -36.087 -8.944 36.292 1.00 86.31 317 LEU A O 1
ATOM 2550 N N . MET A 1 318 ? -34.625 -7.984 37.714 1.00 79.69 318 MET A N 1
ATOM 2551 C CA . MET A 1 318 ? -34.140 -9.245 38.287 1.00 79.69 318 MET A CA 1
ATOM 2552 C C . MET A 1 318 ? -35.184 -9.937 39.170 1.00 79.69 318 MET A C 1
ATOM 2554 O O . MET A 1 318 ? -35.309 -11.154 39.104 1.00 79.69 318 MET A O 1
ATOM 2558 N N . PHE A 1 319 ? -35.964 -9.189 39.956 1.00 85.56 319 PHE A N 1
ATOM 2559 C CA . PHE A 1 319 ? -36.969 -9.766 40.859 1.00 85.56 319 PHE A CA 1
ATOM 2560 C C . PHE A 1 319 ? -38.106 -10.472 40.130 1.00 85.56 319 PHE A C 1
ATOM 2562 O O . PHE A 1 319 ? -38.632 -11.461 40.623 1.00 85.56 319 PHE A O 1
ATOM 2569 N N . PHE A 1 320 ? -38.496 -9.976 38.961 1.00 81.25 320 PHE A N 1
ATOM 2570 C CA . PHE A 1 320 ? -39.652 -10.509 38.238 1.00 81.25 320 PHE A CA 1
ATOM 2571 C C . PHE A 1 320 ? -39.286 -11.140 36.893 1.00 81.25 320 PHE A C 1
ATOM 2573 O O . PHE A 1 320 ? -40.184 -11.397 36.090 1.00 81.25 320 PHE A O 1
ATOM 2580 N N . ASP A 1 321 ? -37.989 -11.351 36.646 1.00 79.50 321 ASP A N 1
ATOM 2581 C CA . ASP A 1 321 ? -37.437 -11.840 35.377 1.00 79.50 321 ASP A CA 1
ATOM 2582 C C . ASP A 1 321 ? -38.042 -11.103 34.164 1.00 79.50 321 ASP A C 1
ATOM 2584 O O . ASP A 1 321 ? -38.610 -11.680 33.233 1.00 79.50 321 ASP A O 1
ATOM 2588 N N . LEU A 1 322 ? -38.013 -9.768 34.230 1.00 83.19 322 LEU A N 1
ATOM 2589 C CA . LEU A 1 322 ? -38.614 -8.889 33.230 1.00 83.19 322 LEU A CA 1
ATOM 2590 C C . LEU A 1 322 ? -37.564 -8.314 32.286 1.00 83.19 322 LEU A C 1
ATOM 2592 O O . LEU A 1 322 ? -36.454 -7.943 32.657 1.00 83.19 322 LEU A O 1
ATOM 2596 N N . ASN A 1 323 ? -37.984 -8.101 31.046 1.00 84.69 323 ASN A N 1
ATOM 2597 C CA . ASN A 1 323 ? -37.252 -7.326 30.057 1.00 84.69 323 ASN A CA 1
ATOM 2598 C C . ASN A 1 323 ? -37.503 -5.827 30.288 1.00 84.69 323 ASN A C 1
ATOM 2600 O O . ASN A 1 323 ? -38.619 -5.403 30.606 1.00 84.69 323 ASN A O 1
ATOM 2604 N N . ARG A 1 324 ? -36.491 -4.993 30.016 1.00 86.75 324 ARG A N 1
ATOM 2605 C CA . ARG A 1 324 ? -36.582 -3.529 30.161 1.00 86.75 324 ARG A CA 1
ATOM 2606 C C . ARG A 1 324 ? -37.776 -2.929 29.401 1.00 86.75 324 ARG A C 1
ATOM 2608 O O . ARG A 1 324 ? -38.493 -2.098 29.953 1.00 86.75 324 ARG A O 1
ATOM 2615 N N . ASN A 1 325 ? -38.026 -3.390 28.172 1.00 86.44 325 ASN A N 1
ATOM 2616 C CA . ASN A 1 325 ? -39.167 -2.944 27.364 1.00 86.44 325 ASN A CA 1
ATOM 2617 C C . ASN A 1 325 ? -40.501 -3.244 28.057 1.00 86.44 325 ASN A C 1
ATOM 2619 O O . ASN A 1 325 ? -41.324 -2.343 28.190 1.00 86.44 325 ASN A O 1
ATOM 2623 N N . THR A 1 326 ? -40.668 -4.467 28.565 1.00 88.00 326 THR A N 1
ATOM 2624 C CA . THR A 1 326 ? -41.875 -4.930 29.262 1.00 88.00 326 THR A CA 1
ATOM 2625 C C . THR A 1 326 ? -42.191 -4.068 30.484 1.00 88.00 326 THR A C 1
ATOM 2627 O O . THR A 1 326 ? -43.347 -3.689 30.692 1.00 88.00 326 THR A O 1
ATOM 2630 N N . LEU A 1 327 ? -41.173 -3.697 31.270 1.00 89.19 327 LEU A N 1
ATOM 2631 C CA . LEU A 1 327 ? -41.345 -2.831 32.439 1.00 89.19 327 LEU A CA 1
ATOM 2632 C C . LEU A 1 327 ? -41.843 -1.433 32.041 1.00 89.19 327 LEU A C 1
ATOM 2634 O O . LEU A 1 327 ? -42.845 -0.959 32.580 1.00 89.19 327 LEU A O 1
ATOM 2638 N N . TYR A 1 328 ? -41.193 -0.781 31.071 1.00 90.62 328 TYR A N 1
ATOM 2639 C CA . TYR A 1 328 ? -41.583 0.566 30.642 1.00 90.62 328 TYR A CA 1
ATOM 2640 C C . TYR A 1 328 ? -42.950 0.596 29.952 1.00 90.62 328 TYR A C 1
ATOM 2642 O O . TYR A 1 32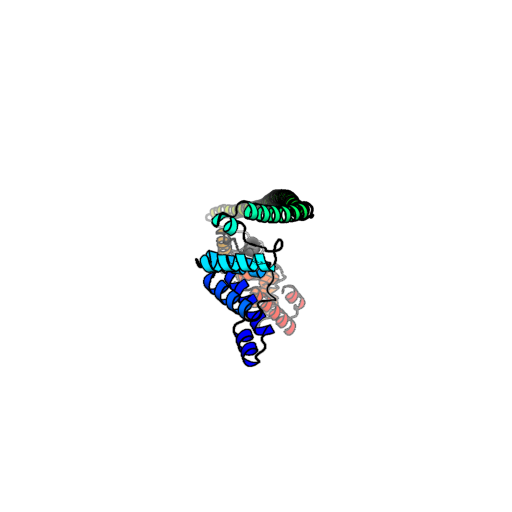8 ? -43.741 1.507 30.208 1.00 90.62 328 TYR A O 1
ATOM 2650 N N . THR A 1 329 ? -43.277 -0.404 29.128 1.00 91.06 329 THR A N 1
ATOM 2651 C CA . THR A 1 329 ? -44.612 -0.510 28.519 1.00 91.06 329 THR A CA 1
ATOM 2652 C C . THR A 1 329 ? -45.692 -0.722 29.573 1.00 91.06 329 THR A C 1
ATOM 2654 O O . THR A 1 329 ? -46.761 -0.120 29.475 1.00 91.06 329 THR A O 1
ATOM 2657 N N . THR A 1 330 ? -45.409 -1.518 30.610 1.00 90.69 330 THR A N 1
ATOM 2658 C CA . THR A 1 330 ? -46.356 -1.760 31.707 1.00 90.69 330 THR A CA 1
ATOM 2659 C C . THR A 1 330 ? -46.568 -0.497 32.535 1.00 90.69 330 THR A C 1
ATOM 2661 O O . THR A 1 330 ? -47.715 -0.096 32.720 1.00 90.69 330 THR A O 1
ATOM 2664 N N . ARG A 1 331 ? -45.499 0.215 32.924 1.00 92.75 331 ARG A N 1
ATOM 2665 C CA . ARG A 1 331 ? -45.604 1.519 33.610 1.00 92.75 331 ARG A CA 1
ATOM 2666 C C . ARG A 1 331 ? -46.405 2.533 32.799 1.00 92.75 331 ARG A C 1
ATOM 2668 O O . ARG A 1 331 ? -47.295 3.186 33.336 1.00 92.75 331 ARG A O 1
ATOM 2675 N N . ARG A 1 332 ? -46.156 2.629 31.488 1.00 92.38 332 ARG A N 1
ATOM 2676 C CA . ARG A 1 332 ? -46.926 3.504 30.591 1.00 92.38 332 ARG A CA 1
ATOM 2677 C C . ARG A 1 332 ? -48.413 3.144 30.586 1.00 92.38 332 ARG A C 1
ATOM 2679 O O . ARG A 1 332 ? -49.247 4.037 30.718 1.00 92.38 332 ARG A O 1
ATOM 2686 N N . ARG A 1 333 ? -48.748 1.855 30.463 1.00 91.44 333 ARG A N 1
ATOM 2687 C CA . ARG A 1 333 ? -50.138 1.375 30.497 1.00 91.44 333 ARG A CA 1
ATOM 2688 C C . ARG A 1 333 ? -50.803 1.674 31.839 1.00 91.44 333 ARG A C 1
ATOM 2690 O O . ARG A 1 333 ? -51.951 2.100 31.857 1.00 91.44 333 ARG A O 1
ATOM 2697 N N . MET A 1 334 ? -50.089 1.497 32.949 1.00 93.06 334 MET A N 1
ATOM 2698 C CA . MET A 1 334 ? -50.591 1.834 34.282 1.00 93.06 334 MET A CA 1
ATOM 2699 C C . MET A 1 334 ? -50.891 3.327 34.411 1.00 93.06 334 MET A C 1
ATOM 2701 O O . MET A 1 334 ? -51.986 3.674 34.838 1.00 93.06 334 MET A O 1
ATOM 2705 N N . ARG A 1 335 ? -49.987 4.207 33.957 1.00 92.94 335 ARG A N 1
ATOM 2706 C CA . ARG A 1 335 ? -50.234 5.661 33.935 1.00 92.94 335 ARG A CA 1
ATOM 2707 C C . ARG A 1 335 ? -51.486 6.019 33.132 1.00 92.94 335 ARG A C 1
ATOM 2709 O O . ARG A 1 335 ? -52.278 6.831 33.586 1.00 92.94 335 ARG A O 1
ATOM 2716 N N . GLN A 1 336 ? -51.693 5.387 31.973 1.00 92.31 336 GLN A N 1
ATOM 2717 C CA . GLN A 1 336 ? -52.900 5.590 31.160 1.00 92.31 336 GLN A CA 1
ATOM 2718 C C . GLN A 1 336 ? -54.172 5.109 31.868 1.00 92.31 336 GLN A C 1
ATOM 2720 O O . GLN A 1 336 ? -55.181 5.803 31.832 1.00 92.31 336 GLN A O 1
ATOM 2725 N N . LYS A 1 337 ? -54.128 3.943 32.526 1.00 91.69 337 LYS A N 1
ATOM 2726 C CA . LYS A 1 337 ? -55.262 3.419 33.300 1.00 91.69 337 LYS A CA 1
ATOM 2727 C C . LYS A 1 337 ? -55.610 4.334 34.476 1.00 91.69 337 LYS A C 1
ATOM 2729 O O . LYS A 1 337 ? -56.782 4.621 34.657 1.00 91.69 337 LYS A O 1
ATOM 2734 N N . ILE A 1 338 ? -54.607 4.807 35.219 1.00 91.88 338 ILE A N 1
ATOM 2735 C CA . ILE A 1 338 ? -54.775 5.735 36.351 1.00 91.88 338 ILE A CA 1
ATOM 2736 C C . ILE A 1 338 ? -55.388 7.057 35.875 1.00 91.88 338 ILE A C 1
ATOM 2738 O O . ILE A 1 338 ? -56.378 7.509 36.437 1.00 91.88 338 ILE A O 1
ATOM 2742 N N . ALA A 1 339 ? -54.853 7.634 34.796 1.00 89.31 339 ALA A N 1
ATOM 2743 C CA . ALA A 1 339 ? -55.388 8.868 34.226 1.00 89.31 339 ALA A CA 1
ATOM 2744 C C . ALA A 1 339 ? -56.812 8.701 33.667 1.00 89.31 339 ALA A C 1
ATOM 2746 O O . ALA A 1 339 ? -57.547 9.673 33.585 1.00 89.31 339 ALA A O 1
ATOM 2747 N N . GLY A 1 340 ? -57.204 7.491 33.253 1.00 87.56 340 GLY A N 1
ATOM 2748 C CA . GLY A 1 340 ? -58.551 7.209 32.751 1.00 87.56 340 GLY A CA 1
ATOM 2749 C C . GLY A 1 340 ? -59.584 6.898 33.839 1.00 87.56 340 GLY A C 1
ATOM 2750 O O . GLY A 1 340 ? -60.775 7.084 33.605 1.00 87.56 340 GLY A O 1
ATOM 2751 N N . SER A 1 341 ? -59.158 6.410 35.008 1.00 88.19 341 SER A N 1
ATOM 2752 C CA . SER A 1 341 ? -60.049 6.077 36.128 1.00 88.19 341 SER A CA 1
ATOM 2753 C C . SER A 1 341 ? -60.224 7.212 37.139 1.00 88.19 341 SER A C 1
ATOM 2755 O O . SER A 1 341 ? -61.119 7.117 37.975 1.00 88.19 341 SER A O 1
ATOM 2757 N N . HIS A 1 342 ? -59.398 8.263 37.061 1.00 87.19 342 HIS A N 1
ATOM 2758 C CA . HIS A 1 342 ? -59.425 9.440 37.938 1.00 87.19 342 HIS A CA 1
ATOM 2759 C C . HIS A 1 342 ? -59.565 9.103 39.438 1.00 87.19 342 HIS A C 1
ATOM 2761 O O . HIS A 1 342 ? -60.513 9.552 40.093 1.00 87.19 342 HIS A O 1
ATOM 2767 N N . PRO A 1 343 ? -58.656 8.285 40.004 1.00 90.31 343 PRO A N 1
ATOM 2768 C CA . PRO A 1 343 ? -58.696 7.937 41.419 1.00 90.31 343 PRO A CA 1
ATOM 2769 C C . PRO A 1 343 ? -58.427 9.171 42.295 1.00 90.31 343 PRO A C 1
ATOM 2771 O O . PRO A 1 343 ? -57.757 10.113 41.872 1.00 90.31 343 PRO A O 1
ATOM 2774 N N . SER A 1 344 ? -58.905 9.171 43.543 1.00 88.81 344 SER A N 1
ATOM 2775 C CA . SER A 1 344 ? -58.728 10.322 44.442 1.00 88.81 344 SER A CA 1
ATOM 2776 C C . SER A 1 344 ? -57.253 10.658 44.684 1.00 88.81 344 SER A C 1
ATOM 2778 O O . SER A 1 344 ? -56.901 11.832 44.781 1.00 88.81 344 SER A O 1
ATOM 2780 N N . ASP A 1 345 ? -56.390 9.638 44.695 1.00 90.75 345 ASP A N 1
ATOM 2781 C CA . ASP A 1 345 ? -54.948 9.777 44.930 1.00 90.75 345 ASP A CA 1
ATOM 2782 C C . ASP A 1 345 ? -54.129 9.778 43.616 1.00 90.75 345 ASP A C 1
ATOM 2784 O O . ASP A 1 345 ? -52.941 9.450 43.607 1.00 90.75 345 ASP A O 1
ATOM 2788 N N . GLU A 1 346 ? -54.742 10.150 42.481 1.00 89.62 346 GLU A N 1
ATOM 2789 C CA . GLU A 1 346 ? -54.149 10.095 41.131 1.00 89.62 346 GLU A CA 1
ATOM 2790 C C . GLU A 1 346 ? -52.726 10.668 41.060 1.00 89.62 346 GLU A C 1
ATOM 2792 O O . GLU A 1 346 ? -51.809 10.018 40.551 1.00 89.62 346 GLU A O 1
ATOM 2797 N N . ARG A 1 347 ? -52.518 11.876 41.595 1.00 90.31 347 ARG A N 1
ATOM 2798 C CA . ARG A 1 347 ? -51.213 12.558 41.540 1.00 90.31 347 ARG A CA 1
ATOM 2799 C C . ARG A 1 347 ? -50.123 11.791 42.284 1.00 90.31 347 ARG A C 1
ATOM 2801 O O . ARG A 1 347 ? -48.984 11.754 41.824 1.00 90.31 347 ARG A O 1
ATOM 2808 N N . GLU A 1 348 ? -50.469 11.192 43.417 1.00 91.19 348 GLU A N 1
ATOM 2809 C CA . GLU A 1 348 ? -49.533 10.443 44.250 1.00 91.19 348 GLU A CA 1
ATOM 2810 C C . GLU A 1 348 ? -49.153 9.127 43.567 1.00 91.19 348 GLU A C 1
ATOM 2812 O O . GLU A 1 348 ? -47.966 8.842 43.407 1.00 91.19 348 GLU A O 1
ATOM 2817 N N . PHE A 1 349 ? -50.129 8.388 43.032 1.00 93.19 349 PHE A N 1
ATOM 2818 C CA . PHE A 1 349 ? -49.869 7.155 42.283 1.00 93.19 349 PHE A CA 1
ATOM 2819 C C . PHE A 1 349 ? -48.986 7.387 41.052 1.00 93.19 349 PHE A C 1
ATOM 2821 O O . PHE A 1 349 ? -48.076 6.603 40.781 1.00 93.19 349 PHE A O 1
ATOM 2828 N N . LEU A 1 350 ? -49.211 8.481 40.318 1.00 90.69 350 LEU A N 1
ATOM 2829 C CA . LEU A 1 350 ? -48.402 8.824 39.148 1.00 90.69 350 LEU A CA 1
ATOM 2830 C C . LEU A 1 350 ? -46.962 9.221 39.500 1.00 90.69 350 LEU A C 1
ATOM 2832 O O . LEU A 1 350 ? -46.088 9.076 38.646 1.00 90.69 350 LEU A O 1
ATOM 2836 N N . SER A 1 351 ? -46.700 9.691 40.724 1.00 91.38 351 SER A N 1
ATOM 2837 C CA . SER A 1 351 ? -45.355 10.094 41.160 1.00 91.38 351 SER A CA 1
ATOM 2838 C C . SER A 1 351 ? -44.390 8.916 41.357 1.00 91.38 351 SER A C 1
ATOM 2840 O O . SER A 1 351 ? -43.178 9.096 41.256 1.00 91.38 351 SER A O 1
ATOM 2842 N N . TYR A 1 352 ? -44.919 7.710 41.589 1.00 88.12 352 TYR A N 1
ATOM 2843 C CA . TYR A 1 352 ? -44.133 6.488 41.798 1.00 88.12 352 TYR 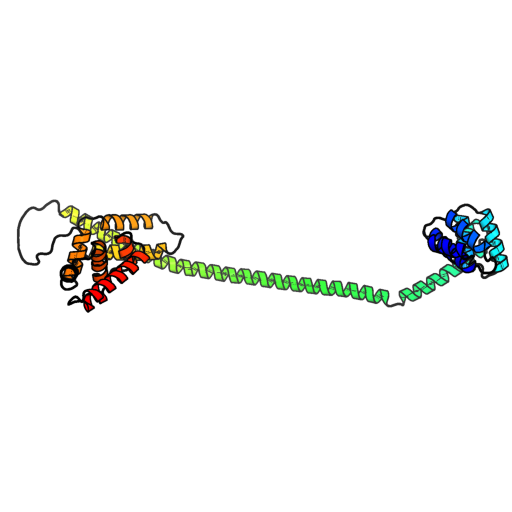A CA 1
ATOM 2844 C C . TYR A 1 352 ? -43.854 5.693 40.507 1.00 88.12 352 TYR A C 1
ATOM 2846 O O . TYR A 1 352 ? -43.020 4.780 40.499 1.00 88.12 352 TYR A O 1
ATOM 2854 N N . LEU A 1 353 ? -44.554 6.003 39.411 1.00 86.56 353 LEU A N 1
ATOM 2855 C CA . LEU A 1 353 ? -44.467 5.285 38.131 1.00 86.56 353 LEU A CA 1
ATOM 2856 C C . LEU A 1 353 ? -43.579 5.981 37.114 1.00 86.56 353 LEU A C 1
ATOM 2858 O O . LEU A 1 353 ? -43.193 7.147 37.332 1.00 86.56 353 LEU A O 1
#

pLDDT: mean 79.66, std 14.8, range [34.19, 96.19]

Foldseek 3Di:
DVVQCVVCVVVVPLVSVLVVLLVQLVVCLVVVVLVSSLVSLVSNCVSPVPPQALVSLQSNLVSCVSVVVNVVSVVSQVVLCVNQPVRRQHALVNCVVVVVNVVSVVNVVVVVVVVVVVVVVVVPDCPVVVVVVVVVVVVVVVVVVVVVVVVVVVVVVVVVVVVVVVVVVVVVVVVVVVVVVVVVVVVVVVVVVVVVVVVVVVVVVPVDDDDDDDDDDDPDDDDPDDPVNVVVLLVLLVVLVVVVVPPPDPDPVSVVSLVVLVVQLPPPCNQVVLQSVLCVVPVHVLVLCCVLPVPDDPLLSSLLSCLSVVRDPSSNCSSVVDDPVRSVVSLVVVLVSLVVSVGPCSVVSNVSD

Radius of gyration: 58.55 Å; chains: 1; bounding box: 109×40×147 Å

Sequence (353 aa):
MTEVLSDATRQKDTASIRQAHGLMADSHLKLKNFSKAADCYYRYMELSPNKATPQQYRSYIDALWQSGRHETAVRLIDSAKIKYGIHAEIPFEILFETGNTKEAYLQLKKAFAETDSVLDEITRQKVCSSAVEFSRNDIDVMELSYQNDLIKLTILIILIITGGIGAAAFVSHSRKIQKQKDEQIIALAEELESILNDRNHDSAKSEDVHVRTTASDGNEPRFSISRKHLDTIRLLCETYYESNQKESIKSKTAHNVEQEIKNFVNNPDFQTFLEYLADSENNCIINRFRRQMPGLSDKEYQIFICSSLRLPVPVILMFFDLNRNTLYTTRRRMRQKIAGSHPSDEREFLSYL

Secondary structure (DSSP, 8-state):
-HHHHHHHHHHT-HHHHHHHHHHHHHHHHHTT-HHHHHHHHHHHHHH-TTT--HHHHHHHHHHHHHTT-HHHHHHHHHHHHHHHGGG----HHHHHHTT-HHHHHHHHHHHHHHHHHHHHHHHHSTHHHHHHHHHHHHHHHHHHHHHHHHHHHHHHHHHHHHHHHHHHHHHHHHHHHHHHHHHHHHHHHHHHHHHHHHHHHHHTTSSS--------S------SS-HHHHHHHHHHHHHHHHHHTSTT---HHHHHHHHHHHHHHT-TTHHHHHHHHHHHHTTTHHHHHHHH-TT--HHHHHHHHHHHTT--HHHHHHHTT--HHHHHHHHHHHHHHHHHH--TTHHHHHHT-